Protein AF-A0A645B9U3-F1 (afdb_monomer_lite)

Secondary structure (DSSP, 8-state):
-HHHHHHHHHHHHHH---S-HHHHHHHHHHHHHHHHT-HHHHHHTSTTSHHHHHHHHHHHHHHHHHHHHHH-S-HHHHHHHHHHHHHHHHHH-THHHHHHHHHHHHHGGGTTSHHHHHHHHHHHHHHHHHHHHHHHHHHHHHHHHHHHHHHHHHHHHHH--S-GGGSGGG--TT-HHHHHHHHHHHHHHHTTTHHHHHHHHHHHHHHHHHHSPPP--HHHHHHHHHHHHHHHHTHHHHHH-GGGGGGGHHHHHHHHHHHHHHHHTT-HHHHHHHHHHHHHHHHHHHHHHHHHHHHS-TT-HHHHHHHHHHHHHHHHT-SEEE--TT--TTHHHHHHHHHTS--EEE-

Sequence (347 aa):
MLCGSILLAWIIRQSEKEADKRHVYRAMLAVIALYLLNPVNLYASSQHNFSEIWGQFFLIVSLSAWVFYLQSDRVFISRILLFVSVALLAATDWMGLTFMAALILVYFRQMKKAHIRYGVFLVSASVVVTMSIICLQYVSIAGSDALIRSLGIRYLERSGFFGGQYTDMGYDVLNPETWFLLLQQIHNVMDGTGYIVLALFVVCLVAARKICTPVDLSVQKIAFWTALLFFVAVLSASSIHYIYTARFTPFLALAGAALFAKISSSGRKIVLIIAVAVFLMHVAAFRSVAEFQKRIPETDEKQAQLNAAAQIIRENKLDSIPLTGNLVESDIIYLSYKSQRNLVWEK

pLDDT: mean 79.78, std 13.37, range [44.44, 98.12]

Organism: NCBI:txid1076179

Structure (mmCIF, N/CA/C/O backbone):
data_AF-A0A645B9U3-F1
#
_entry.id   AF-A0A645B9U3-F1
#
loop_
_atom_site.group_PDB
_atom_site.id
_atom_site.type_symbol
_atom_site.label_atom_id
_atom_site.label_alt_id
_atom_site.label_comp_id
_atom_site.label_asym_id
_atom_site.label_entity_id
_atom_site.label_seq_id
_atom_site.pdbx_PDB_ins_code
_atom_site.Cartn_x
_atom_site.Cartn_y
_atom_site.Cartn_z
_atom_site.occupancy
_atom_site.B_iso_or_equiv
_atom_site.auth_seq_id
_atom_site.auth_comp_id
_atom_site.auth_asym_id
_atom_site.auth_atom_id
_atom_site.pdbx_PDB_model_num
ATOM 1 N N . MET A 1 1 ? 9.416 -1.554 9.686 1.00 76.12 1 MET A N 1
ATOM 2 C CA . MET A 1 1 ? 8.292 -2.335 10.263 1.00 76.12 1 MET A CA 1
ATOM 3 C C . MET A 1 1 ? 7.733 -1.751 11.562 1.00 76.12 1 MET A C 1
ATOM 5 O O . MET A 1 1 ? 6.540 -1.478 11.590 1.00 76.12 1 MET A O 1
ATOM 9 N N . LEU A 1 2 ? 8.553 -1.518 12.599 1.00 85.38 2 LEU A N 1
ATOM 10 C CA . LEU A 1 2 ? 8.097 -1.051 13.923 1.00 85.38 2 LEU A CA 1
ATOM 11 C C . LEU A 1 2 ? 7.235 0.228 13.873 1.00 85.38 2 LEU A C 1
ATOM 13 O O . LEU A 1 2 ? 6.153 0.278 14.456 1.00 85.38 2 LEU A O 1
ATOM 17 N N . CYS A 1 3 ? 7.671 1.245 13.122 1.00 87.94 3 CYS A N 1
ATOM 18 C CA . CYS A 1 3 ? 6.903 2.485 12.969 1.00 87.94 3 CYS A CA 1
ATOM 19 C C . CYS A 1 3 ? 5.520 2.232 12.345 1.00 87.94 3 CYS A C 1
ATOM 21 O O . CYS A 1 3 ? 4.528 2.782 12.811 1.00 87.94 3 CYS A O 1
ATOM 23 N N . GLY A 1 4 ? 5.437 1.345 11.345 1.00 87.88 4 GLY A N 1
ATOM 24 C CA . GLY A 1 4 ? 4.171 0.948 10.721 1.00 87.88 4 GLY A CA 1
ATOM 25 C C . GLY A 1 4 ? 3.219 0.270 11.709 1.00 87.88 4 GLY A C 1
ATOM 26 O O . GLY A 1 4 ? 2.057 0.654 11.792 1.00 87.88 4 GLY A O 1
ATOM 27 N N . SER A 1 5 ? 3.705 -0.667 12.534 1.00 89.44 5 SER A N 1
ATOM 28 C CA . SER A 1 5 ? 2.866 -1.302 13.564 1.00 89.44 5 SER A CA 1
ATOM 29 C C . SER A 1 5 ? 2.377 -0.318 14.629 1.00 89.44 5 SER A C 1
ATOM 31 O O . SER A 1 5 ? 1.235 -0.417 15.071 1.00 89.44 5 SER A O 1
ATOM 33 N N . ILE A 1 6 ? 3.207 0.657 15.018 1.00 93.94 6 ILE A N 1
ATOM 34 C CA . ILE A 1 6 ? 2.821 1.700 15.981 1.00 93.94 6 ILE A CA 1
ATOM 35 C C . ILE A 1 6 ? 1.728 2.600 15.389 1.00 93.94 6 ILE A C 1
ATOM 37 O O . ILE A 1 6 ? 0.752 2.908 16.071 1.00 93.94 6 ILE A O 1
ATOM 41 N N . LEU A 1 7 ? 1.852 2.982 14.116 1.00 94.62 7 LEU A N 1
ATOM 42 C CA . LEU A 1 7 ? 0.841 3.772 13.409 1.00 94.62 7 LEU A CA 1
ATOM 43 C C . LEU A 1 7 ? -0.487 3.018 13.255 1.00 94.62 7 LEU A C 1
ATOM 45 O O . LEU A 1 7 ? -1.550 3.601 13.466 1.00 94.62 7 LEU A O 1
ATOM 49 N N . LEU A 1 8 ? -0.446 1.712 12.973 1.00 92.44 8 LEU A N 1
ATOM 50 C CA . LEU A 1 8 ? -1.644 0.866 12.957 1.00 92.44 8 LEU A CA 1
ATOM 51 C C . LEU A 1 8 ? -2.299 0.768 14.344 1.00 92.44 8 LEU A C 1
ATOM 53 O O . LEU A 1 8 ? -3.518 0.888 14.458 1.00 92.44 8 LEU A O 1
ATOM 57 N N . ALA A 1 9 ? -1.512 0.619 15.413 1.00 91.56 9 ALA A N 1
ATOM 58 C CA . ALA A 1 9 ? -2.023 0.662 16.785 1.00 91.56 9 ALA A CA 1
ATOM 59 C C . ALA A 1 9 ? -2.650 2.019 17.124 1.00 91.56 9 ALA A C 1
ATOM 61 O O . ALA A 1 9 ? -3.695 2.081 17.774 1.00 91.56 9 ALA A O 1
ATOM 62 N N . TRP A 1 10 ? -2.051 3.110 16.650 1.00 93.62 10 TRP A N 1
ATOM 63 C CA . TRP A 1 10 ? -2.614 4.445 16.799 1.00 93.62 10 TRP A CA 1
ATOM 64 C C . TRP A 1 10 ? -3.956 4.585 16.060 1.00 93.62 10 TRP A C 1
ATOM 66 O O . TRP A 1 10 ? -4.902 5.098 16.652 1.00 93.62 10 TRP A O 1
ATOM 76 N N . ILE A 1 11 ? -4.090 4.052 14.837 1.00 91.88 11 ILE A N 1
ATOM 77 C CA . ILE A 1 11 ? -5.372 4.009 14.104 1.00 91.88 11 ILE A CA 1
ATOM 78 C C . ILE A 1 11 ? -6.449 3.285 14.920 1.00 91.88 11 ILE A C 1
ATOM 80 O O . ILE A 1 11 ? -7.565 3.792 15.034 1.00 91.88 11 ILE A O 1
ATOM 84 N N . ILE A 1 12 ? -6.128 2.127 15.508 1.00 88.44 12 ILE A N 1
ATOM 85 C CA . ILE A 1 12 ? -7.066 1.375 16.357 1.00 88.44 12 ILE A CA 1
ATOM 86 C C . ILE A 1 12 ? -7.503 2.218 17.555 1.00 88.44 12 ILE A C 1
ATOM 88 O O . ILE A 1 12 ? -8.698 2.367 17.792 1.00 88.44 12 ILE A O 1
ATOM 92 N N . ARG A 1 13 ? -6.549 2.840 18.259 1.00 88.31 13 ARG A N 1
ATOM 93 C CA . ARG A 1 13 ? -6.842 3.719 19.399 1.00 88.31 13 ARG A CA 1
ATOM 94 C C . ARG A 1 13 ? -7.792 4.858 19.035 1.00 88.31 13 ARG A C 1
ATOM 96 O O . ARG A 1 13 ? -8.620 5.230 19.854 1.00 88.31 13 ARG A O 1
ATOM 103 N N . GLN A 1 14 ? -7.636 5.424 17.843 1.00 86.19 14 GLN A N 1
ATOM 104 C CA . GLN A 1 14 ? -8.481 6.509 17.357 1.00 86.19 14 GLN A CA 1
ATOM 105 C C . GLN A 1 14 ? -9.857 6.043 16.869 1.00 86.19 14 GLN A C 1
ATOM 107 O O . GLN A 1 14 ? -10.814 6.812 16.898 1.00 86.19 14 GLN A O 1
ATOM 112 N N . SER A 1 15 ? -9.960 4.811 16.372 1.00 78.00 15 SER A N 1
ATOM 113 C CA . SER A 1 15 ? -11.199 4.279 15.791 1.00 78.00 15 SER A CA 1
ATOM 114 C C . SER A 1 15 ? -12.132 3.681 16.847 1.00 78.00 15 SER A C 1
ATOM 116 O O . SER A 1 15 ? -13.344 3.628 16.638 1.00 78.00 15 SER A O 1
ATOM 118 N N . GLU A 1 16 ? -11.580 3.243 17.979 1.00 74.19 16 GLU A N 1
ATOM 119 C CA . GLU A 1 16 ? -12.344 2.680 19.088 1.00 74.19 16 GLU A CA 1
ATOM 120 C C . GLU A 1 16 ? -13.063 3.759 19.904 1.00 74.19 16 GLU A C 1
ATOM 122 O O . GLU A 1 16 ? -12.462 4.724 20.375 1.00 74.19 16 GLU A O 1
ATOM 127 N N . LYS A 1 17 ? -14.372 3.565 20.099 1.00 66.75 17 LYS A N 1
ATOM 128 C CA . LYS A 1 17 ? -15.222 4.420 20.948 1.00 66.75 17 LYS A CA 1
ATOM 129 C C . LYS A 1 17 ? -15.498 3.798 22.319 1.00 66.75 17 LYS A C 1
ATOM 131 O O . LYS A 1 17 ? -16.269 4.361 23.095 1.00 66.75 17 LYS A O 1
ATOM 136 N N . GLU A 1 18 ? -14.927 2.630 22.608 1.00 65.44 18 GLU A N 1
ATOM 137 C CA . GLU A 1 18 ? -15.155 1.940 23.874 1.00 65.44 18 GLU A CA 1
ATOM 138 C C . GLU A 1 18 ? -14.553 2.693 25.070 1.00 65.44 18 GLU A C 1
ATOM 140 O O . GLU A 1 18 ? -13.423 3.181 25.034 1.00 65.44 18 GLU A O 1
ATOM 145 N N . ALA A 1 19 ? -15.312 2.745 26.169 1.00 59.50 19 ALA A N 1
ATOM 146 C CA . ALA A 1 19 ? -14.876 3.369 27.417 1.00 59.50 19 ALA A CA 1
ATOM 147 C C . ALA A 1 19 ? -13.805 2.542 28.161 1.00 59.50 19 ALA A C 1
ATOM 149 O O . ALA A 1 19 ? -13.032 3.097 28.947 1.00 59.50 19 ALA A O 1
ATOM 150 N N . ASP A 1 20 ? -13.734 1.224 27.925 1.00 74.75 20 ASP A N 1
ATOM 151 C CA . ASP A 1 20 ? -12.756 0.355 28.583 1.00 74.75 20 ASP A CA 1
ATOM 152 C C . ASP A 1 20 ? -11.379 0.437 27.905 1.00 74.75 20 ASP A C 1
ATOM 154 O O . ASP A 1 20 ? -11.102 -0.178 26.872 1.00 74.75 20 ASP A O 1
ATOM 158 N N . LYS A 1 21 ? -10.452 1.145 28.558 1.00 78.38 21 LYS A N 1
ATOM 159 C CA . LYS A 1 21 ? -9.056 1.277 28.114 1.00 78.38 21 LYS A CA 1
ATOM 160 C C . LYS A 1 21 ? -8.349 -0.072 27.940 1.00 78.38 21 LYS A C 1
ATOM 162 O O . LYS A 1 21 ? -7.470 -0.184 27.087 1.00 78.38 21 LYS A O 1
ATOM 167 N N . ARG A 1 22 ? -8.703 -1.105 28.719 1.00 72.62 22 ARG A N 1
ATOM 168 C CA . ARG A 1 22 ? -8.079 -2.437 28.598 1.00 72.62 22 ARG A CA 1
ATOM 169 C C . ARG A 1 22 ? -8.418 -3.092 27.267 1.00 72.62 22 ARG A C 1
ATOM 171 O O . ARG A 1 22 ? -7.574 -3.797 26.715 1.00 72.62 22 ARG A O 1
ATOM 178 N N . HIS A 1 23 ? -9.617 -2.848 26.752 1.00 73.62 23 HIS A N 1
ATOM 179 C CA . HIS A 1 23 ? -10.048 -3.349 25.457 1.00 73.62 23 HIS A CA 1
ATOM 180 C C . HIS A 1 23 ? -9.234 -2.729 24.319 1.00 73.62 23 HIS A C 1
ATOM 182 O O . HIS A 1 23 ? -8.651 -3.443 23.502 1.00 73.62 23 HIS A O 1
ATOM 188 N N . VAL A 1 24 ? -9.083 -1.402 24.349 1.00 80.44 24 VAL A N 1
ATOM 189 C CA . VAL A 1 24 ? -8.291 -0.652 23.366 1.00 80.44 24 VAL A CA 1
ATOM 190 C C . VAL A 1 24 ? -6.834 -1.123 23.354 1.00 80.44 24 VAL A C 1
ATOM 192 O O . VAL A 1 24 ? -6.289 -1.406 22.289 1.00 80.44 24 VAL A O 1
ATOM 195 N N . TYR A 1 25 ? -6.201 -1.303 24.521 1.00 83.12 25 TYR A N 1
ATOM 196 C CA . TYR A 1 25 ? -4.817 -1.797 24.582 1.00 83.12 25 TYR A CA 1
ATOM 197 C C . TYR A 1 25 ? -4.656 -3.219 24.038 1.00 83.12 25 TYR A C 1
ATOM 199 O O . TYR A 1 25 ? -3.658 -3.517 23.384 1.00 83.12 25 TYR A O 1
ATOM 207 N N . ARG A 1 26 ? -5.638 -4.098 24.260 1.00 78.06 26 ARG A N 1
ATOM 208 C CA . ARG A 1 26 ? -5.640 -5.451 23.689 1.00 78.06 26 ARG A CA 1
ATOM 209 C C . ARG A 1 26 ? -5.737 -5.416 22.166 1.00 78.06 26 ARG A C 1
ATOM 211 O O . ARG A 1 26 ? -4.961 -6.098 21.502 1.00 78.06 26 ARG A O 1
ATOM 218 N N . ALA A 1 27 ? -6.623 -4.590 21.616 1.00 81.31 27 ALA A N 1
ATOM 219 C CA . ALA A 1 27 ? -6.746 -4.396 20.173 1.00 81.31 27 ALA A CA 1
ATOM 220 C C . ALA A 1 27 ? -5.455 -3.816 19.559 1.00 81.31 27 ALA A C 1
ATOM 222 O O . ALA A 1 27 ? -4.998 -4.275 18.512 1.00 81.31 27 ALA A O 1
ATOM 223 N N . MET A 1 28 ? -4.813 -2.865 20.248 1.00 87.06 28 MET A N 1
ATOM 224 C CA . MET A 1 28 ? -3.512 -2.309 19.859 1.00 87.06 28 MET A CA 1
ATOM 225 C C . MET A 1 28 ? -2.398 -3.366 19.849 1.00 87.06 28 MET A C 1
ATOM 227 O O . MET A 1 28 ? -1.616 -3.432 18.905 1.00 87.06 28 MET A O 1
ATOM 231 N N . LEU A 1 29 ? -2.319 -4.219 20.873 1.00 83.62 29 LEU A N 1
ATOM 232 C CA . LEU A 1 29 ? -1.337 -5.307 20.907 1.00 83.62 29 LEU A CA 1
ATOM 233 C C . LEU A 1 29 ? -1.594 -6.331 19.797 1.00 83.62 29 LEU A C 1
ATOM 235 O O . LEU A 1 29 ? -0.651 -6.782 19.150 1.00 83.62 29 LEU A O 1
ATOM 239 N N . ALA A 1 30 ? -2.862 -6.653 19.534 1.00 80.06 30 ALA A N 1
ATOM 240 C CA . ALA A 1 30 ? -3.233 -7.567 18.463 1.00 80.06 30 ALA A CA 1
ATOM 241 C C . ALA A 1 30 ? -2.841 -7.030 17.083 1.00 80.06 30 ALA A C 1
ATOM 243 O O . ALA A 1 30 ? -2.253 -7.777 16.306 1.00 80.06 30 ALA A O 1
ATOM 244 N N . VAL A 1 31 ? -3.090 -5.749 16.776 1.00 84.94 31 VAL A N 1
ATOM 245 C CA . VAL A 1 31 ? -2.689 -5.188 15.471 1.00 84.94 31 VAL A CA 1
ATOM 246 C C . VAL A 1 31 ? -1.168 -5.165 15.303 1.00 84.94 31 VAL A C 1
ATOM 248 O O . VAL A 1 31 ? -0.675 -5.454 14.214 1.00 84.94 31 VAL A O 1
ATOM 251 N N . ILE A 1 32 ? -0.417 -4.889 16.376 1.00 86.12 32 ILE A N 1
ATOM 252 C CA . ILE A 1 32 ? 1.051 -4.932 16.358 1.00 86.12 32 ILE A CA 1
ATOM 253 C C . ILE A 1 32 ? 1.533 -6.353 16.067 1.00 86.12 32 ILE A C 1
ATOM 255 O O . ILE A 1 32 ? 2.344 -6.539 15.161 1.00 86.12 32 ILE A O 1
ATOM 259 N N . ALA A 1 33 ? 1.013 -7.348 16.790 1.00 78.25 33 ALA A N 1
ATOM 260 C CA . ALA A 1 33 ? 1.387 -8.746 16.605 1.00 78.25 33 ALA A CA 1
ATOM 261 C C . ALA A 1 33 ? 1.038 -9.237 15.192 1.00 78.25 33 ALA A C 1
ATOM 263 O O . ALA A 1 33 ? 1.906 -9.747 14.491 1.00 78.25 33 ALA A O 1
ATOM 264 N N . LEU A 1 34 ? -0.198 -9.013 14.736 1.00 78.25 34 LEU A N 1
ATOM 265 C CA . LEU A 1 34 ? -0.657 -9.423 13.406 1.00 78.25 34 LEU A CA 1
ATOM 266 C C . LEU A 1 34 ? 0.155 -8.783 12.274 1.00 78.25 34 LEU A C 1
ATOM 268 O O . LEU A 1 34 ? 0.387 -9.425 11.256 1.00 78.25 34 LEU A O 1
ATOM 272 N N . TYR A 1 35 ? 0.589 -7.529 12.435 1.00 84.62 35 TYR A N 1
ATOM 273 C CA . TYR A 1 35 ? 1.393 -6.844 11.426 1.00 84.62 35 TYR A CA 1
ATOM 274 C C . TYR A 1 35 ? 2.862 -7.282 11.435 1.00 84.62 35 TYR A C 1
ATOM 276 O O . TYR A 1 35 ? 3.433 -7.533 10.374 1.00 84.62 35 TYR A O 1
ATOM 284 N N . LEU A 1 36 ? 3.493 -7.338 12.614 1.00 80.88 36 LEU A N 1
ATOM 285 C CA . LEU A 1 36 ? 4.919 -7.654 12.731 1.00 80.88 36 LEU A CA 1
ATOM 286 C C . LEU A 1 36 ? 5.218 -9.121 12.433 1.00 80.88 36 LEU A C 1
ATOM 288 O O . LEU A 1 36 ? 6.288 -9.418 11.918 1.00 80.88 36 LEU A O 1
ATOM 292 N N . LEU A 1 37 ? 4.284 -10.015 12.746 1.00 74.06 37 LEU A N 1
ATOM 293 C CA . LEU A 1 37 ? 4.477 -11.461 12.630 1.00 74.06 37 LEU A CA 1
ATOM 294 C C . LEU A 1 37 ? 3.893 -12.037 11.345 1.00 74.06 37 LEU A C 1
ATOM 296 O O . LEU A 1 37 ? 3.888 -13.252 11.167 1.00 74.06 37 LEU A O 1
ATOM 300 N N . ASN A 1 38 ? 3.386 -11.187 10.452 1.00 75.19 38 ASN A N 1
ATOM 301 C CA . ASN A 1 38 ? 2.932 -11.647 9.154 1.00 75.19 38 ASN A CA 1
ATOM 302 C C . ASN A 1 38 ? 4.143 -12.169 8.346 1.00 75.19 38 ASN A C 1
ATOM 304 O O . ASN A 1 38 ? 5.081 -11.394 8.124 1.00 75.19 38 ASN A O 1
ATOM 308 N N . PRO A 1 39 ? 4.133 -13.436 7.882 1.00 70.56 39 PRO A N 1
ATOM 309 C CA . PRO A 1 39 ? 5.254 -14.025 7.149 1.00 70.56 39 PRO A CA 1
ATOM 310 C C . PRO A 1 39 ? 5.663 -13.225 5.910 1.00 70.56 39 PRO A C 1
ATOM 312 O O . PRO A 1 39 ? 6.852 -13.088 5.636 1.00 70.56 39 PRO A O 1
ATOM 315 N N . VAL A 1 40 ? 4.700 -12.629 5.199 1.00 71.50 40 VAL A N 1
ATOM 316 C CA . VAL A 1 40 ? 4.968 -11.798 4.017 1.00 71.50 40 VAL A CA 1
ATOM 317 C C . VAL A 1 40 ? 5.743 -10.541 4.400 1.00 71.50 40 VAL A C 1
ATOM 319 O O . VAL A 1 40 ? 6.708 -10.189 3.732 1.00 71.50 40 VAL A O 1
ATOM 322 N N . ASN A 1 41 ? 5.372 -9.883 5.502 1.00 76.06 41 ASN A N 1
ATOM 323 C CA . ASN A 1 41 ? 6.078 -8.690 5.974 1.00 76.06 41 ASN A CA 1
ATOM 324 C C . ASN A 1 41 ? 7.493 -9.012 6.467 1.00 76.06 41 ASN A C 1
ATOM 326 O O . ASN A 1 41 ? 8.411 -8.221 6.242 1.00 76.06 41 ASN A O 1
ATOM 330 N N . LEU A 1 42 ? 7.663 -10.148 7.152 1.00 73.38 42 LEU A N 1
ATOM 331 C CA . LEU A 1 42 ? 8.972 -10.622 7.602 1.00 73.38 42 LEU A CA 1
ATOM 332 C C . LEU A 1 42 ? 9.875 -10.934 6.403 1.00 73.38 42 LEU A C 1
ATOM 334 O O . LEU A 1 42 ? 11.011 -10.467 6.361 1.00 73.38 42 LEU A O 1
ATOM 338 N N . TYR A 1 43 ? 9.343 -11.635 5.398 1.00 69.31 43 TYR A N 1
ATOM 339 C CA . TYR A 1 43 ? 10.052 -11.956 4.159 1.00 69.31 43 TYR A CA 1
ATOM 340 C C . TYR A 1 43 ? 10.400 -10.708 3.340 1.00 69.31 43 TYR A C 1
ATOM 342 O O . TYR A 1 43 ? 11.547 -10.534 2.931 1.00 69.31 43 TYR A O 1
ATOM 350 N N . ALA A 1 44 ? 9.440 -9.803 3.142 1.00 68.31 44 ALA A N 1
ATOM 351 C CA . ALA A 1 44 ? 9.650 -8.557 2.408 1.00 68.31 44 ALA A CA 1
ATOM 352 C C . ALA A 1 44 ? 10.734 -7.684 3.062 1.00 68.31 44 ALA A C 1
ATOM 354 O O . ALA A 1 44 ? 11.397 -6.906 2.384 1.00 68.31 44 ALA A O 1
ATOM 355 N N . SER A 1 45 ? 10.926 -7.818 4.382 1.00 66.00 45 SER A N 1
ATOM 356 C CA . SER A 1 45 ? 11.910 -7.046 5.154 1.00 66.00 45 SER A CA 1
ATOM 357 C C . SER A 1 45 ? 13.306 -7.666 5.152 1.00 66.00 45 SER A C 1
ATOM 359 O O . SER A 1 45 ? 14.209 -7.128 5.796 1.00 66.00 45 SER A O 1
ATOM 361 N N . SER A 1 46 ? 13.496 -8.782 4.442 1.00 63.66 46 SER A N 1
ATOM 362 C CA . SER A 1 46 ? 14.818 -9.338 4.154 1.00 63.66 46 SER A CA 1
ATOM 363 C C . SER A 1 46 ? 15.600 -8.448 3.172 1.00 63.66 46 SER A C 1
ATOM 365 O O . SER A 1 46 ? 15.030 -7.608 2.472 1.00 63.66 46 SER A O 1
ATOM 367 N N . GLN A 1 47 ? 16.929 -8.605 3.134 1.00 51.62 47 GLN A N 1
ATOM 368 C CA . GLN A 1 47 ? 17.841 -7.657 2.470 1.00 51.62 47 GLN A CA 1
ATOM 369 C C . GLN A 1 47 ? 17.606 -7.479 0.956 1.00 51.62 47 GLN A C 1
ATOM 371 O O . GLN A 1 47 ? 17.989 -6.442 0.419 1.00 51.62 47 GLN A O 1
ATOM 376 N N . HIS A 1 48 ? 16.949 -8.425 0.277 1.00 50.19 48 HIS A N 1
ATOM 377 C CA . HIS A 1 48 ? 16.727 -8.368 -1.172 1.00 50.19 48 HIS A CA 1
ATOM 378 C C . HIS A 1 48 ? 15.491 -7.567 -1.617 1.00 50.19 48 HIS A C 1
ATOM 380 O O . HIS A 1 48 ? 15.444 -7.141 -2.764 1.00 50.19 48 HIS A O 1
ATOM 386 N N . ASN A 1 49 ? 14.524 -7.308 -0.732 1.00 59.19 49 ASN A N 1
ATOM 387 C CA . ASN A 1 49 ? 13.190 -6.823 -1.121 1.00 59.19 49 ASN A CA 1
ATOM 388 C C . ASN A 1 49 ? 12.759 -5.511 -0.430 1.00 59.19 49 ASN A C 1
ATOM 390 O O . ASN A 1 49 ? 11.589 -5.125 -0.446 1.00 59.19 49 ASN A O 1
ATOM 394 N N . PHE A 1 50 ? 13.710 -4.794 0.171 1.00 59.59 50 PHE A N 1
ATOM 395 C CA . PHE A 1 50 ? 13.438 -3.633 1.023 1.00 59.59 50 PHE A CA 1
ATOM 396 C C . PHE A 1 50 ? 12.713 -2.470 0.315 1.00 59.59 50 PHE A C 1
ATOM 398 O O . PHE A 1 50 ? 11.936 -1.759 0.955 1.00 59.59 50 PHE A O 1
ATOM 405 N N . SER A 1 51 ? 12.934 -2.266 -0.989 1.00 66.75 51 SER A N 1
ATOM 406 C CA . SER A 1 51 ? 12.288 -1.191 -1.762 1.00 66.75 51 SER A CA 1
ATOM 407 C C . SER A 1 51 ? 10.765 -1.350 -1.833 1.00 66.75 51 SER A C 1
ATOM 409 O O . SER A 1 51 ? 10.039 -0.368 -1.689 1.00 66.75 51 SER A O 1
ATOM 411 N N . GLU A 1 52 ? 10.277 -2.583 -1.960 1.00 69.38 52 GLU A N 1
ATOM 412 C CA . GLU A 1 52 ? 8.850 -2.905 -2.111 1.00 69.38 52 GLU A CA 1
ATOM 413 C C . GLU A 1 52 ? 8.030 -2.621 -0.838 1.00 69.38 52 GLU A C 1
ATOM 415 O O . GLU A 1 52 ? 6.822 -2.383 -0.891 1.00 69.38 52 GLU A O 1
ATOM 420 N N . ILE A 1 53 ? 8.677 -2.561 0.333 1.00 79.81 53 ILE A N 1
ATOM 421 C CA . ILE A 1 53 ? 8.007 -2.244 1.605 1.00 79.81 53 ILE A CA 1
ATOM 422 C C . ILE A 1 53 ? 7.629 -0.771 1.717 1.00 79.81 53 ILE A C 1
ATOM 424 O O . ILE A 1 53 ? 6.681 -0.439 2.438 1.00 79.81 53 ILE A O 1
ATOM 428 N N . TRP A 1 54 ? 8.348 0.133 1.050 1.00 85.94 54 TRP A N 1
ATOM 429 C CA . TRP A 1 54 ? 8.106 1.567 1.212 1.00 85.94 54 TRP A CA 1
ATOM 430 C C . TRP A 1 54 ? 6.699 1.962 0.784 1.00 85.94 54 TRP A C 1
ATOM 432 O O . TRP A 1 54 ? 6.056 2.741 1.489 1.00 85.94 54 TRP A O 1
ATOM 442 N N . GLY A 1 55 ? 6.174 1.349 -0.281 1.00 88.12 55 GLY A N 1
ATOM 443 C CA . GLY A 1 55 ? 4.780 1.529 -0.675 1.00 88.12 55 GLY A CA 1
ATOM 444 C C . GLY A 1 55 ? 3.827 1.172 0.471 1.00 88.12 55 GLY A C 1
ATOM 445 O O . GLY A 1 55 ? 2.952 1.960 0.832 1.00 88.12 55 GLY A O 1
ATOM 446 N N . GLN A 1 56 ? 4.015 0.009 1.100 1.00 89.75 56 GLN A N 1
ATOM 447 C CA . GLN A 1 56 ? 3.175 -0.433 2.218 1.00 89.75 56 GLN A CA 1
ATOM 448 C C . GLN A 1 56 ? 3.319 0.480 3.441 1.00 89.75 56 GLN A C 1
ATOM 450 O O . GLN A 1 56 ? 2.334 0.777 4.121 1.00 89.75 56 GLN A O 1
ATOM 455 N N . PHE A 1 57 ? 4.533 0.948 3.732 1.00 91.94 57 PHE A N 1
ATOM 456 C CA . PHE A 1 57 ? 4.766 1.898 4.812 1.00 91.94 57 PHE A CA 1
ATOM 457 C C . PHE A 1 57 ? 4.025 3.217 4.563 1.00 91.94 57 PHE A C 1
ATOM 459 O O . PHE A 1 57 ? 3.277 3.662 5.435 1.00 91.94 57 PHE A O 1
ATOM 466 N N . PHE A 1 58 ? 4.156 3.812 3.375 1.00 94.81 58 PHE A N 1
ATOM 467 C CA . PHE A 1 58 ? 3.464 5.057 3.041 1.00 94.81 58 PHE A CA 1
ATOM 468 C C . PHE A 1 58 ? 1.947 4.890 2.934 1.00 94.81 58 PHE A C 1
ATOM 470 O O . PHE A 1 58 ? 1.217 5.837 3.235 1.00 94.81 58 PHE A O 1
ATOM 477 N N . LEU A 1 59 ? 1.449 3.690 2.620 1.00 95.06 59 LEU A N 1
ATOM 478 C CA . LEU A 1 59 ? 0.028 3.368 2.739 1.00 95.06 59 LEU A CA 1
ATOM 479 C C . LEU A 1 59 ? -0.441 3.485 4.194 1.00 95.06 59 LEU A C 1
ATOM 481 O O . LEU A 1 59 ? -1.441 4.148 4.465 1.00 95.06 59 LEU A O 1
ATOM 485 N N . ILE A 1 60 ? 0.293 2.900 5.146 1.00 95.62 60 ILE A N 1
ATOM 486 C CA . ILE A 1 60 ? -0.036 3.004 6.577 1.00 95.62 60 ILE A CA 1
ATOM 487 C C . ILE A 1 60 ? 0.021 4.462 7.041 1.00 95.62 60 ILE A C 1
ATOM 489 O O . ILE A 1 60 ? -0.898 4.915 7.719 1.00 95.62 60 ILE A O 1
ATOM 493 N N . VAL A 1 61 ? 1.054 5.213 6.644 1.00 96.88 61 VAL A N 1
ATOM 494 C CA . VAL A 1 61 ? 1.182 6.641 6.981 1.00 96.88 61 VAL A CA 1
ATOM 495 C C . VAL A 1 61 ? -0.000 7.442 6.421 1.00 96.88 61 VAL A C 1
ATOM 497 O O . VAL A 1 61 ? -0.574 8.256 7.143 1.00 96.88 61 VAL A O 1
ATOM 500 N N . SER A 1 62 ? -0.414 7.178 5.179 1.00 97.50 62 SER A N 1
ATOM 501 C CA . SER A 1 62 ? -1.555 7.849 4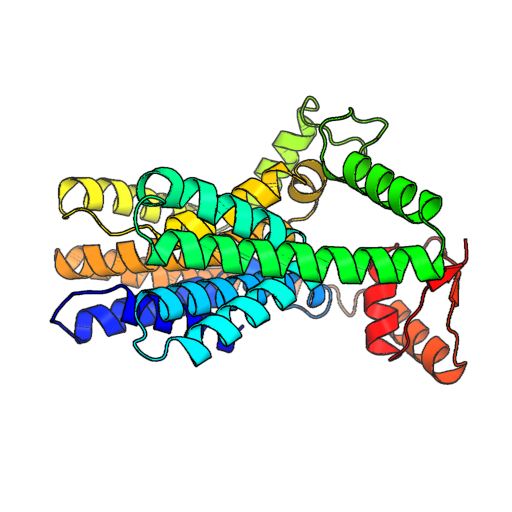.537 1.00 97.50 62 SER A CA 1
ATOM 502 C C . SER A 1 62 ? -2.887 7.496 5.205 1.00 97.50 62 SER A C 1
ATOM 504 O O . SER A 1 62 ? -3.722 8.374 5.426 1.00 97.50 62 SER A O 1
ATOM 506 N N . LEU A 1 63 ? -3.078 6.235 5.611 1.00 96.81 63 LEU A N 1
ATOM 507 C CA . LEU A 1 63 ? -4.232 5.811 6.414 1.00 96.81 63 LEU A CA 1
ATOM 508 C C . LEU A 1 63 ? -4.262 6.528 7.770 1.00 96.81 63 LEU A C 1
ATOM 510 O O . LEU A 1 63 ? -5.311 7.024 8.180 1.00 96.81 63 LEU A O 1
ATOM 514 N N . SER A 1 64 ? -3.120 6.632 8.455 1.00 95.88 64 SER A N 1
ATOM 515 C CA . SER A 1 64 ? -3.021 7.363 9.722 1.00 95.88 64 SER A CA 1
ATOM 516 C C . SER A 1 64 ? -3.310 8.852 9.541 1.00 95.88 64 SER A C 1
ATOM 518 O O . SER A 1 64 ? -4.063 9.428 10.325 1.00 95.88 64 SER A O 1
ATOM 520 N N . ALA A 1 65 ? -2.772 9.476 8.493 1.00 96.62 65 ALA A N 1
ATOM 521 C CA . ALA A 1 65 ? -3.026 10.879 8.189 1.00 96.62 65 ALA A CA 1
ATOM 522 C C . ALA A 1 65 ? -4.501 11.134 7.838 1.00 96.62 65 ALA A C 1
ATOM 524 O O . ALA A 1 65 ? -5.059 12.147 8.256 1.00 96.62 65 ALA A O 1
ATOM 525 N N . TRP A 1 66 ? -5.159 10.197 7.146 1.00 96.19 66 TRP A N 1
ATOM 526 C CA . TRP A 1 66 ? -6.596 10.259 6.877 1.00 96.19 66 TRP A CA 1
ATOM 527 C C . TRP A 1 66 ? -7.424 10.205 8.166 1.00 96.19 66 TRP A C 1
ATOM 529 O O . TRP A 1 66 ? -8.288 11.053 8.379 1.00 96.19 66 TRP A O 1
ATOM 539 N N . VAL A 1 67 ? -7.129 9.263 9.068 1.00 94.00 67 VAL A N 1
ATOM 540 C CA . VAL A 1 67 ? -7.804 9.181 10.377 1.00 94.00 67 VAL A CA 1
ATOM 541 C C . VAL A 1 67 ? -7.568 10.453 11.192 1.00 94.00 67 VAL A C 1
ATOM 543 O O . VAL A 1 67 ? -8.517 11.016 11.735 1.00 94.00 67 VAL A O 1
ATOM 546 N N . PHE A 1 68 ? -6.333 10.964 11.210 1.00 94.12 68 PHE A N 1
ATOM 547 C CA . PHE A 1 68 ? -6.005 12.222 11.881 1.00 94.12 68 PHE A CA 1
ATOM 548 C C . PHE A 1 68 ? -6.789 13.401 11.297 1.00 94.12 68 PHE A C 1
ATOM 550 O O . PHE A 1 68 ? -7.325 14.215 12.042 1.00 94.12 68 PHE A O 1
ATOM 557 N N . TYR A 1 69 ? -6.912 13.480 9.972 1.00 94.75 69 TYR A N 1
ATOM 558 C CA . TYR A 1 69 ? -7.703 14.501 9.288 1.00 94.75 69 TYR A CA 1
ATOM 559 C C . TYR A 1 69 ? -9.188 14.464 9.668 1.00 94.75 69 TYR A C 1
ATOM 561 O O . TYR A 1 69 ? -9.813 15.515 9.817 1.00 94.75 69 TYR A O 1
ATOM 569 N N . LEU A 1 70 ? -9.764 13.277 9.857 1.00 91.69 70 LEU A N 1
ATOM 570 C CA . LEU A 1 70 ? -11.174 13.142 10.226 1.00 91.69 70 LEU A CA 1
ATOM 571 C C . LEU A 1 70 ? -11.483 13.550 11.671 1.00 91.69 70 LEU A C 1
ATOM 573 O O . LEU A 1 70 ? -12.640 13.843 11.963 1.00 91.69 70 LEU A O 1
ATOM 577 N N . GLN A 1 71 ? -10.486 13.555 12.554 1.00 89.25 71 GLN A N 1
ATOM 578 C CA . GLN A 1 71 ? -10.690 13.697 14.000 1.00 89.25 71 GLN A CA 1
ATOM 579 C C . GLN A 1 71 ? -10.024 14.928 14.617 1.00 89.25 71 GLN A C 1
ATOM 581 O O . GLN A 1 71 ? -10.342 15.290 15.743 1.00 89.25 71 GLN A O 1
ATOM 586 N N . SER A 1 72 ? -9.063 15.538 13.926 1.00 87.38 72 SER A N 1
ATOM 587 C CA . SER A 1 72 ? -8.244 16.610 14.482 1.00 87.38 72 SER A CA 1
ATOM 588 C C . SER A 1 72 ? -8.879 17.983 14.302 1.00 87.38 72 SER A C 1
ATOM 590 O O . SER A 1 72 ? -9.190 18.390 13.183 1.00 87.38 72 SER A O 1
ATOM 592 N N . ASP A 1 73 ? -8.915 18.754 15.388 1.00 83.38 73 ASP A N 1
ATOM 593 C CA . ASP A 1 73 ? -9.255 20.182 15.362 1.00 83.38 73 ASP A CA 1
ATOM 594 C C . ASP A 1 73 ? -8.139 21.036 14.730 1.00 83.38 73 ASP A C 1
ATOM 596 O O . ASP A 1 73 ? -8.348 22.184 14.336 1.00 83.38 73 ASP A O 1
ATOM 600 N N . ARG A 1 74 ? -6.922 20.485 14.589 1.00 89.19 74 ARG A N 1
ATOM 601 C CA . ARG A 1 74 ? -5.772 21.175 13.981 1.00 89.19 74 ARG A CA 1
ATOM 602 C C . ARG A 1 74 ? -5.806 21.052 12.461 1.00 89.19 74 ARG A C 1
ATOM 604 O O . ARG A 1 74 ? -4.977 20.371 11.857 1.00 89.19 74 ARG A O 1
ATOM 611 N N . VAL A 1 75 ? -6.756 21.760 11.858 1.00 87.44 75 VAL A N 1
ATOM 612 C CA . VAL A 1 75 ? -7.094 21.688 10.429 1.00 87.44 75 VAL A CA 1
ATOM 613 C C . VAL A 1 75 ? -5.885 21.880 9.504 1.00 87.44 75 VAL A C 1
ATOM 615 O O . VAL A 1 75 ? -5.732 21.146 8.533 1.00 87.44 75 VAL A O 1
ATOM 618 N N . PHE A 1 76 ? -5.004 22.845 9.781 1.00 92.19 76 PHE A N 1
ATOM 619 C CA . PHE A 1 76 ? -3.844 23.112 8.920 1.00 92.19 76 PHE A CA 1
ATOM 620 C C . PHE A 1 76 ? -2.824 21.965 8.939 1.00 92.19 76 PHE A C 1
ATOM 622 O O . PHE A 1 76 ? -2.421 21.467 7.889 1.00 92.19 76 PHE A O 1
ATOM 629 N N . ILE A 1 77 ? -2.457 21.498 10.136 1.00 94.56 77 ILE A N 1
ATOM 630 C CA . ILE A 1 77 ? -1.466 20.428 10.313 1.00 94.56 77 ILE A CA 1
ATOM 631 C C . ILE A 1 77 ? -1.985 19.122 9.713 1.00 94.56 77 ILE A C 1
ATOM 633 O O . ILE A 1 77 ? -1.249 18.433 9.011 1.00 94.56 77 ILE A O 1
ATOM 637 N N . SER A 1 78 ? -3.256 18.782 9.951 1.00 94.25 78 SER A N 1
ATOM 638 C CA . SER A 1 78 ? -3.829 17.543 9.428 1.00 94.25 78 SER A CA 1
ATOM 639 C C . SER A 1 78 ? -3.894 17.528 7.900 1.00 94.25 78 SER A C 1
ATOM 641 O O . SER A 1 78 ? -3.612 16.497 7.292 1.00 94.25 78 SER A O 1
ATOM 643 N N . ARG A 1 79 ? -4.168 18.677 7.268 1.00 95.69 79 ARG A N 1
ATOM 644 C CA . ARG A 1 79 ? -4.126 18.831 5.807 1.00 95.69 79 ARG A CA 1
ATOM 645 C C . ARG A 1 79 ? -2.717 18.669 5.247 1.00 95.69 79 ARG A C 1
ATOM 647 O O . ARG A 1 79 ? -2.552 17.938 4.277 1.00 95.69 79 ARG A O 1
ATOM 654 N N . ILE A 1 80 ? -1.707 19.293 5.856 1.00 97.44 80 ILE A N 1
ATOM 655 C CA . ILE A 1 80 ? -0.312 19.141 5.409 1.00 97.44 80 ILE A CA 1
ATOM 656 C C . ILE A 1 80 ? 0.129 17.684 5.512 1.00 97.44 80 ILE A C 1
ATOM 658 O O . ILE A 1 80 ? 0.650 17.136 4.546 1.00 97.44 80 ILE A O 1
ATOM 662 N N . LEU A 1 81 ? -0.110 17.039 6.656 1.00 96.94 81 LEU A N 1
ATOM 663 C CA . LEU A 1 81 ? 0.279 15.643 6.854 1.00 96.94 81 LEU A CA 1
ATOM 664 C C . LEU A 1 81 ? -0.425 14.714 5.861 1.00 96.94 81 LEU A C 1
ATOM 666 O O . LEU A 1 81 ? 0.218 13.828 5.300 1.00 96.94 81 LEU A O 1
ATOM 670 N N . LEU A 1 82 ? -1.718 14.928 5.601 1.00 97.62 82 LEU A N 1
ATOM 671 C CA . LEU A 1 82 ? -2.457 14.160 4.600 1.00 97.62 82 LEU A CA 1
ATOM 672 C C . LEU A 1 82 ? -1.903 14.392 3.189 1.00 97.62 82 LEU A C 1
ATOM 674 O O . LEU A 1 82 ? -1.667 13.431 2.466 1.00 97.62 82 LEU A O 1
ATOM 678 N N . PHE A 1 83 ? -1.636 15.644 2.816 1.00 98.12 83 PHE A N 1
ATOM 679 C CA . PHE A 1 83 ? -1.079 15.970 1.507 1.00 98.12 83 PHE A CA 1
ATOM 680 C C . PHE A 1 83 ? 0.301 15.332 1.299 1.00 98.12 83 PHE A C 1
ATOM 682 O O . PHE A 1 83 ? 0.516 14.664 0.292 1.00 98.12 83 PHE A O 1
ATOM 689 N N . VAL A 1 84 ? 1.216 15.500 2.259 1.00 97.94 84 VAL A N 1
ATOM 690 C CA . VAL A 1 84 ? 2.596 14.999 2.169 1.00 97.94 84 VAL A CA 1
ATOM 691 C C . VAL A 1 84 ? 2.639 13.472 2.204 1.00 97.94 84 VAL A C 1
ATOM 693 O O . VAL A 1 84 ? 3.358 12.869 1.415 1.00 97.94 84 VAL A O 1
ATOM 696 N N . SER A 1 85 ? 1.860 12.826 3.076 1.00 97.50 85 SER A N 1
ATOM 697 C CA . SER A 1 85 ? 1.838 11.356 3.155 1.00 97.50 85 SER A CA 1
ATOM 698 C C . SER A 1 85 ? 1.344 10.706 1.863 1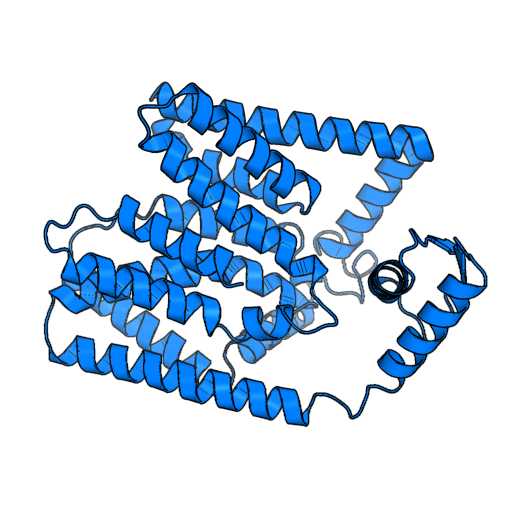.00 97.50 85 SER A C 1
ATOM 700 O O . SER A 1 85 ? 1.975 9.769 1.376 1.00 97.50 85 SER A O 1
ATOM 702 N N . VAL A 1 86 ? 0.278 11.246 1.269 1.00 97.88 86 VAL A N 1
ATOM 703 C CA . VAL A 1 86 ? -0.254 10.768 -0.013 1.00 97.88 86 VAL A CA 1
ATOM 704 C C . VAL A 1 86 ? 0.714 11.054 -1.158 1.00 97.88 86 VAL A C 1
ATOM 706 O O . VAL A 1 86 ? 0.879 10.199 -2.025 1.00 97.88 86 VAL A O 1
ATOM 709 N N . ALA A 1 87 ? 1.394 12.202 -1.142 1.00 97.44 87 ALA A N 1
ATOM 710 C CA . ALA A 1 87 ? 2.403 12.534 -2.142 1.00 97.44 87 ALA A CA 1
ATOM 711 C C . ALA A 1 87 ? 3.560 11.525 -2.101 1.00 97.44 87 ALA A C 1
ATOM 713 O O . ALA A 1 87 ? 3.978 11.020 -3.136 1.00 97.44 87 ALA A O 1
ATOM 714 N N . LEU A 1 88 ? 4.035 11.165 -0.905 1.00 96.25 88 LEU A N 1
ATOM 715 C CA . LEU A 1 88 ? 5.072 10.143 -0.738 1.00 96.25 88 LEU A CA 1
ATOM 716 C C . LEU A 1 88 ? 4.596 8.761 -1.200 1.00 96.25 88 LEU A C 1
ATOM 718 O O . LEU A 1 88 ? 5.349 8.048 -1.862 1.00 96.25 88 LEU A O 1
ATOM 722 N N . LEU A 1 89 ? 3.343 8.397 -0.907 1.00 95.69 89 LEU A N 1
ATOM 723 C CA . LEU A 1 89 ? 2.755 7.149 -1.392 1.00 95.69 89 LEU A CA 1
ATOM 724 C C . LEU A 1 89 ? 2.706 7.113 -2.924 1.00 95.69 89 LEU A C 1
ATOM 726 O O . LEU A 1 89 ? 3.171 6.145 -3.516 1.00 95.69 89 LEU A O 1
ATOM 730 N N . ALA A 1 90 ? 2.194 8.172 -3.556 1.00 95.12 90 ALA A N 1
ATOM 731 C CA . ALA A 1 90 ? 2.092 8.293 -5.009 1.00 95.12 90 ALA A CA 1
ATOM 732 C C . ALA A 1 90 ? 3.460 8.339 -5.703 1.00 95.12 90 ALA A C 1
ATOM 734 O O . ALA A 1 90 ? 3.591 7.835 -6.813 1.00 95.12 90 ALA A O 1
ATOM 735 N N . ALA A 1 91 ? 4.474 8.912 -5.053 1.00 92.19 91 ALA A N 1
ATOM 736 C CA . ALA A 1 91 ? 5.831 8.950 -5.586 1.00 92.19 91 ALA A CA 1
ATOM 737 C C . ALA A 1 91 ? 6.552 7.602 -5.506 1.00 92.19 91 ALA A C 1
ATOM 739 O O . ALA A 1 91 ? 7.450 7.337 -6.300 1.00 92.19 91 ALA A O 1
ATOM 740 N N . THR A 1 92 ? 6.171 6.764 -4.544 1.00 89.19 92 THR A N 1
ATOM 741 C CA . THR A 1 92 ? 6.829 5.477 -4.305 1.00 89.19 92 THR A CA 1
ATOM 742 C C . THR A 1 92 ? 6.175 4.351 -5.096 1.00 89.19 92 THR A C 1
ATOM 744 O O . THR A 1 92 ? 6.870 3.476 -5.603 1.00 89.19 92 THR A O 1
ATOM 747 N N . ASP A 1 93 ? 4.842 4.337 -5.173 1.00 86.00 93 ASP A N 1
ATOM 748 C CA . ASP A 1 93 ? 4.093 3.207 -5.717 1.00 86.00 93 ASP A CA 1
ATOM 749 C C . ASP A 1 93 ? 2.746 3.653 -6.324 1.00 86.00 93 ASP A C 1
ATOM 751 O O . ASP A 1 93 ? 2.130 4.642 -5.911 1.00 86.00 93 ASP A O 1
ATOM 755 N N . TRP A 1 94 ? 2.214 2.860 -7.257 1.00 88.00 94 TRP A N 1
ATOM 756 C CA . TRP A 1 94 ? 0.893 3.054 -7.874 1.00 88.00 94 TRP A CA 1
ATOM 757 C C . TRP A 1 94 ? -0.237 2.979 -6.839 1.00 88.00 94 TRP A C 1
ATOM 759 O O . TRP A 1 94 ? -1.372 3.392 -7.101 1.00 88.00 94 TRP A O 1
ATOM 769 N N . MET A 1 95 ? 0.079 2.523 -5.622 1.00 91.12 95 MET A N 1
ATOM 770 C CA . MET A 1 95 ? -0.829 2.567 -4.491 1.00 91.12 95 MET A CA 1
ATOM 771 C C . MET A 1 95 ? -1.392 3.964 -4.207 1.00 91.12 95 MET A C 1
ATOM 773 O O . MET A 1 95 ? -2.528 4.039 -3.750 1.00 91.12 95 MET A O 1
ATOM 777 N N . GLY A 1 96 ? -0.697 5.059 -4.543 1.00 94.44 96 GLY A N 1
ATOM 778 C CA . GLY A 1 96 ? -1.251 6.414 -4.398 1.00 94.44 96 GLY A CA 1
ATOM 779 C C . GLY A 1 96 ? -2.528 6.637 -5.221 1.00 94.44 96 GLY A C 1
ATOM 780 O O . GLY A 1 96 ? -3.528 7.136 -4.700 1.00 94.44 96 GLY A O 1
ATOM 781 N N . LEU A 1 97 ? -2.538 6.179 -6.479 1.00 95.19 97 LEU A N 1
ATOM 782 C CA . LEU A 1 97 ? -3.714 6.240 -7.359 1.00 95.19 97 LEU A CA 1
ATOM 783 C C . LEU A 1 97 ? -4.846 5.357 -6.828 1.00 95.19 97 LEU A C 1
ATOM 785 O O . LEU A 1 97 ? -6.001 5.779 -6.754 1.00 95.19 97 LEU A O 1
ATOM 789 N N . THR A 1 98 ? -4.513 4.140 -6.402 1.00 96.19 98 THR A N 1
ATOM 790 C CA . THR A 1 98 ? -5.516 3.201 -5.879 1.00 96.19 98 THR A CA 1
ATOM 791 C C . THR A 1 98 ? -6.065 3.629 -4.518 1.00 96.19 98 THR A C 1
ATOM 793 O O . THR A 1 98 ? -7.229 3.370 -4.232 1.00 96.19 98 THR A O 1
ATOM 796 N N . PHE A 1 99 ? -5.286 4.356 -3.708 1.00 97.25 99 PHE A N 1
ATOM 797 C CA . PHE A 1 99 ? -5.722 4.939 -2.439 1.00 97.25 99 PHE A CA 1
ATOM 798 C C . PHE A 1 99 ? -6.730 6.067 -2.670 1.00 97.25 99 PHE A C 1
ATOM 800 O O . PHE A 1 99 ? -7.780 6.108 -2.025 1.00 97.25 99 PHE A O 1
ATOM 807 N N . MET A 1 100 ? -6.460 6.942 -3.646 1.00 97.31 100 MET A N 1
ATOM 808 C CA . MET A 1 100 ? -7.419 7.953 -4.102 1.00 97.31 100 MET A CA 1
ATOM 809 C C . MET A 1 100 ? -8.728 7.298 -4.568 1.00 97.31 100 MET A C 1
ATOM 811 O O . MET A 1 100 ? -9.807 7.682 -4.112 1.00 97.31 100 MET A O 1
ATOM 815 N N . ALA A 1 101 ? -8.646 6.270 -5.419 1.00 96.94 101 ALA A N 1
ATOM 816 C CA . ALA A 1 101 ? -9.820 5.535 -5.889 1.00 96.94 101 ALA A CA 1
ATOM 817 C C . ALA A 1 101 ? -10.577 4.841 -4.739 1.00 96.94 101 ALA A C 1
ATOM 819 O O . ALA A 1 101 ? -11.805 4.920 -4.666 1.00 96.94 101 ALA A O 1
ATOM 820 N N . ALA A 1 102 ? -9.864 4.229 -3.789 1.00 96.56 102 ALA A N 1
ATOM 821 C CA . ALA A 1 102 ? -10.448 3.589 -2.615 1.00 96.56 102 ALA A CA 1
ATOM 822 C C . ALA A 1 102 ? -11.219 4.584 -1.735 1.00 96.56 102 ALA A C 1
ATOM 824 O O . ALA A 1 102 ? -12.324 4.273 -1.286 1.00 96.56 102 ALA A O 1
ATOM 825 N N . LEU A 1 103 ? -10.692 5.794 -1.520 1.00 95.75 103 LEU A N 1
ATOM 826 C CA . LEU A 1 103 ? -11.408 6.839 -0.786 1.00 95.75 103 LEU A CA 1
ATOM 827 C C . LEU A 1 103 ? -12.700 7.256 -1.490 1.00 95.75 103 LEU A C 1
ATOM 829 O O . LEU A 1 103 ? -13.732 7.381 -0.827 1.00 95.75 103 LEU A O 1
ATOM 833 N N . ILE A 1 104 ? -12.665 7.423 -2.816 1.00 95.69 104 ILE A N 1
ATOM 834 C CA . ILE A 1 104 ? -13.859 7.741 -3.609 1.00 95.69 104 ILE A CA 1
ATOM 835 C C . ILE A 1 104 ? -14.899 6.625 -3.459 1.00 95.69 104 ILE A C 1
ATOM 837 O O . ILE A 1 104 ? -16.050 6.920 -3.146 1.00 95.69 104 ILE A O 1
ATOM 841 N N . LEU A 1 105 ? -14.506 5.354 -3.595 1.00 94.88 105 LEU A N 1
ATOM 842 C CA . LEU A 1 105 ? -15.413 4.208 -3.451 1.00 94.88 105 LEU A CA 1
ATOM 843 C C . LEU A 1 105 ? -16.026 4.116 -2.047 1.00 94.88 105 LEU A C 1
ATOM 845 O O . LEU A 1 105 ? -17.240 3.953 -1.903 1.00 94.88 105 LEU A O 1
ATOM 849 N N . VAL A 1 106 ? -15.208 4.237 -0.998 1.00 93.62 106 VAL A N 1
ATOM 850 C CA . VAL A 1 106 ? -15.655 4.083 0.396 1.00 93.62 106 VAL A CA 1
ATOM 851 C C . VAL A 1 106 ? -16.551 5.240 0.837 1.00 93.62 106 VAL A C 1
ATOM 853 O O . VAL A 1 106 ? -17.552 5.017 1.526 1.00 93.62 106 VAL A O 1
ATOM 856 N N . TYR A 1 107 ? -16.229 6.470 0.432 1.00 93.56 107 TYR A N 1
ATOM 857 C CA . TYR A 1 107 ? -16.953 7.669 0.851 1.00 93.56 107 TYR A CA 1
ATOM 858 C C . TYR A 1 107 ? -17.927 8.220 -0.189 1.00 93.56 107 TYR A C 1
ATOM 860 O O . TYR A 1 107 ? -18.543 9.245 0.092 1.00 93.56 107 TYR A O 1
ATOM 868 N N . PHE A 1 108 ? -18.166 7.544 -1.319 1.00 92.94 108 PHE A N 1
ATOM 869 C CA . PHE A 1 108 ? -19.059 8.014 -2.391 1.00 92.94 108 PHE A CA 1
ATOM 870 C C . PHE A 1 108 ? -20.402 8.549 -1.865 1.00 92.94 108 PHE A C 1
ATOM 872 O O . PHE A 1 108 ? -20.800 9.678 -2.147 1.00 92.94 108 PHE A O 1
ATOM 879 N N . ARG A 1 109 ? -21.070 7.781 -0.991 1.00 90.94 109 ARG A N 1
ATOM 880 C CA . ARG A 1 109 ? -22.360 8.170 -0.382 1.00 90.94 109 ARG A CA 1
ATOM 881 C C . ARG A 1 109 ? -22.244 9.291 0.660 1.00 90.94 109 ARG A C 1
ATOM 883 O O . ARG A 1 109 ? -23.241 9.925 0.993 1.00 90.94 109 ARG A O 1
ATOM 890 N N . GLN A 1 110 ? -21.045 9.532 1.184 1.00 91.38 110 GLN A N 1
ATOM 891 C CA . GLN A 1 110 ? -20.741 10.548 2.194 1.00 91.38 110 GLN A CA 1
ATOM 892 C C . GLN A 1 110 ? -20.110 11.820 1.607 1.00 91.38 110 GLN A C 1
ATOM 894 O O . GLN A 1 110 ? -19.878 12.765 2.358 1.00 91.38 110 GLN A O 1
ATOM 899 N N . MET A 1 111 ? -19.910 11.901 0.285 1.00 90.25 111 MET A N 1
ATOM 900 C CA . MET A 1 111 ? -19.367 13.083 -0.409 1.00 90.25 111 MET A CA 1
ATOM 901 C C . MET A 1 111 ? -20.219 14.351 -0.236 1.00 90.25 111 MET A C 1
ATOM 903 O O . MET A 1 111 ? -19.749 15.456 -0.495 1.00 90.25 111 MET A O 1
ATOM 907 N N . LYS A 1 112 ? -21.462 14.221 0.246 1.00 91.50 112 LYS A N 1
ATOM 908 C CA . LYS A 1 112 ? -22.303 15.361 0.648 1.00 91.50 112 LYS A CA 1
ATOM 909 C C . LYS A 1 112 ? -21.737 16.111 1.862 1.00 91.50 112 LYS A C 1
ATOM 911 O O . LYS A 1 112 ? -22.001 17.298 2.019 1.00 91.50 112 LYS A O 1
ATOM 916 N N . LYS A 1 113 ? -20.958 15.445 2.723 1.00 92.50 113 LYS A N 1
ATOM 917 C CA . LYS A 1 113 ? -20.316 16.068 3.888 1.00 92.50 113 LYS A CA 1
ATOM 918 C C . LYS A 1 113 ? -19.112 16.889 3.423 1.00 92.50 113 LYS A C 1
ATOM 920 O O . LYS A 1 113 ? -18.145 16.323 2.914 1.00 92.50 113 LYS A O 1
ATOM 925 N N . ALA A 1 114 ? -19.145 18.205 3.647 1.00 91.88 114 ALA A N 1
ATOM 926 C CA . ALA A 1 114 ? -18.112 19.133 3.175 1.00 91.88 114 ALA A CA 1
ATOM 927 C C . ALA A 1 114 ? -16.691 18.734 3.615 1.00 91.88 114 ALA A C 1
ATOM 929 O O . ALA A 1 114 ? -15.777 18.752 2.794 1.00 91.88 114 ALA A O 1
ATOM 930 N N . HIS A 1 115 ? -16.526 18.300 4.872 1.00 91.44 115 HIS A N 1
ATOM 931 C CA . HIS A 1 115 ? -15.233 17.851 5.408 1.00 91.44 115 HIS A CA 1
ATOM 932 C C . HIS A 1 115 ? -14.671 16.627 4.670 1.00 91.44 115 HIS A C 1
ATOM 934 O O . HIS A 1 115 ? -13.493 16.600 4.324 1.00 91.44 115 HIS A O 1
ATOM 940 N N . ILE A 1 116 ? -15.520 15.639 4.363 1.00 93.56 116 ILE A N 1
ATOM 941 C CA . ILE A 1 116 ? -15.127 14.435 3.611 1.00 93.56 116 ILE A CA 1
ATOM 942 C C . ILE A 1 116 ? -14.763 14.805 2.175 1.00 93.56 116 ILE A C 1
ATOM 944 O O . ILE A 1 116 ? -13.700 14.423 1.694 1.00 93.56 116 ILE A O 1
ATOM 948 N N . ARG A 1 117 ? -15.610 15.602 1.513 1.00 95.25 117 ARG A N 1
ATOM 949 C CA . ARG A 1 117 ? -15.378 16.063 0.140 1.00 95.25 117 ARG A CA 1
ATOM 950 C C . ARG A 1 117 ? -14.056 16.813 0.007 1.00 95.25 117 ARG A C 1
ATOM 952 O O . ARG A 1 117 ? -13.308 16.551 -0.927 1.00 95.25 117 ARG A O 1
ATOM 959 N N . TYR A 1 118 ? -13.763 17.718 0.940 1.00 94.94 118 TYR A N 1
ATOM 960 C CA . TYR A 1 118 ? -12.507 18.465 0.942 1.00 94.94 118 TYR A CA 1
ATOM 961 C C . TYR A 1 118 ? -11.299 17.548 1.165 1.00 94.94 118 TYR A C 1
ATOM 963 O O . TYR A 1 118 ? -10.296 17.691 0.475 1.00 94.94 118 TYR A O 1
ATOM 971 N N . GLY A 1 119 ? -11.410 16.567 2.066 1.00 95.81 119 GLY A N 1
ATOM 972 C CA . GLY A 1 119 ? -10.357 15.576 2.286 1.00 95.81 119 GLY A CA 1
ATOM 973 C C . GLY A 1 119 ? -10.057 14.766 1.023 1.00 95.81 119 GLY A C 1
ATOM 974 O O . GLY A 1 119 ? -8.904 14.663 0.622 1.00 95.81 119 GLY A O 1
ATOM 975 N N . VAL A 1 120 ? -11.090 14.249 0.350 1.00 96.75 120 VAL A N 1
ATOM 976 C CA . VAL A 1 120 ? -10.944 13.504 -0.916 1.00 96.75 120 VAL A CA 1
ATOM 977 C C . VAL A 1 120 ? -10.348 14.384 -2.018 1.00 96.75 120 VAL A C 1
ATOM 979 O O . VAL A 1 120 ? -9.472 13.934 -2.757 1.00 96.75 120 VAL A O 1
ATOM 982 N N . PHE A 1 121 ? -10.770 15.649 -2.109 1.00 97.12 121 PHE A N 1
ATOM 983 C CA . PHE A 1 121 ? -10.187 16.609 -3.046 1.00 97.12 121 PHE A CA 1
ATOM 984 C C . PHE A 1 121 ? -8.700 16.851 -2.761 1.00 97.12 121 PHE A C 1
ATOM 986 O O . PHE A 1 121 ? -7.898 16.832 -3.686 1.00 97.12 121 PHE A O 1
ATOM 993 N N . LEU A 1 122 ? -8.318 17.009 -1.491 1.00 97.56 122 LEU A N 1
ATOM 994 C CA . LEU A 1 122 ? -6.925 17.203 -1.089 1.00 97.56 122 LEU A CA 1
ATOM 995 C C . LEU A 1 122 ? -6.047 15.997 -1.450 1.00 97.56 122 LEU A C 1
ATOM 997 O O . LEU A 1 122 ? -4.946 16.181 -1.964 1.00 97.56 122 LEU A O 1
ATOM 1001 N N . VAL A 1 123 ? -6.541 14.775 -1.224 1.00 98.00 123 VAL A N 1
ATOM 1002 C CA . VAL A 1 123 ? -5.856 13.545 -1.655 1.00 98.00 123 VAL A CA 1
ATOM 1003 C C . VAL A 1 123 ? -5.710 13.518 -3.173 1.00 98.00 123 VAL A C 1
ATOM 1005 O O . VAL A 1 123 ? -4.621 13.262 -3.674 1.00 98.00 123 VAL A O 1
ATOM 1008 N N . SER A 1 124 ? -6.780 13.830 -3.906 1.00 97.62 124 SER A N 1
ATOM 1009 C CA . SER A 1 124 ? -6.757 13.843 -5.374 1.00 97.62 124 SER A CA 1
ATOM 1010 C C . SER A 1 124 ? -5.749 14.864 -5.906 1.00 97.62 124 SER A C 1
ATOM 1012 O O . SER A 1 124 ? -4.947 14.544 -6.776 1.00 97.62 124 SER A O 1
ATOM 1014 N N . ALA A 1 125 ? -5.732 16.071 -5.332 1.00 97.88 125 ALA A N 1
ATOM 1015 C CA . ALA A 1 125 ? -4.769 17.111 -5.671 1.00 97.88 125 ALA A CA 1
ATOM 1016 C C . ALA A 1 125 ? -3.328 16.668 -5.383 1.00 97.88 125 ALA A C 1
ATOM 1018 O O . ALA A 1 125 ? -2.461 16.872 -6.225 1.00 97.88 125 ALA A O 1
ATOM 1019 N N . SER A 1 126 ? -3.079 16.022 -4.239 1.00 97.94 126 SER A N 1
ATOM 1020 C CA . SER A 1 126 ? -1.761 15.472 -3.895 1.00 97.94 126 SER A CA 1
ATOM 1021 C C . SER A 1 126 ? -1.283 14.453 -4.934 1.00 97.94 126 SER A C 1
ATOM 1023 O O . SER A 1 126 ? -0.208 14.618 -5.506 1.00 97.94 126 SER A O 1
ATOM 1025 N N . VAL A 1 127 ? -2.121 13.465 -5.273 1.00 97.75 127 VAL A N 1
ATOM 1026 C CA . VAL A 1 127 ? -1.785 12.446 -6.279 1.00 97.75 127 VAL A CA 1
ATOM 1027 C C . VAL A 1 127 ? -1.529 13.073 -7.651 1.00 97.75 127 VAL A C 1
ATOM 1029 O O . VAL A 1 127 ? -0.520 12.761 -8.279 1.00 97.75 127 VAL A O 1
ATOM 1032 N N . VAL A 1 128 ? -2.404 13.974 -8.111 1.00 97.25 128 VAL A N 1
ATOM 1033 C CA . VAL A 1 128 ? -2.263 14.634 -9.421 1.00 97.25 128 VAL A CA 1
ATOM 1034 C C . VAL A 1 128 ? -0.993 15.478 -9.482 1.00 97.25 128 VAL A C 1
ATOM 1036 O O . VAL A 1 128 ? -0.255 15.380 -10.460 1.00 97.25 128 VAL A O 1
ATOM 1039 N N . VAL A 1 129 ? -0.708 16.276 -8.449 1.00 97.69 129 VAL A N 1
ATOM 1040 C CA . VAL A 1 129 ? 0.495 17.119 -8.401 1.00 97.69 129 VAL A CA 1
ATOM 1041 C C . VAL A 1 129 ? 1.749 16.252 -8.415 1.00 97.69 129 VAL A C 1
ATOM 1043 O O . VAL A 1 129 ? 2.631 16.484 -9.239 1.00 97.69 129 VAL A O 1
ATOM 1046 N N . THR A 1 130 ? 1.818 15.223 -7.569 1.00 96.81 130 THR A N 1
ATOM 1047 C CA . THR A 1 130 ? 2.974 14.321 -7.519 1.00 96.81 130 THR A CA 1
ATOM 1048 C C . THR A 1 130 ? 3.190 13.602 -8.846 1.00 96.81 130 THR A C 1
ATOM 1050 O O . THR A 1 130 ? 4.300 13.626 -9.373 1.00 96.81 130 THR A O 1
ATOM 1053 N N . MET A 1 131 ? 2.140 13.014 -9.425 1.00 94.06 131 MET A N 1
ATOM 1054 C CA . MET A 1 131 ? 2.246 12.330 -10.716 1.00 94.06 131 MET A CA 1
ATOM 1055 C C . MET A 1 131 ? 2.631 13.292 -11.839 1.00 94.06 131 MET A C 1
ATOM 1057 O O . MET A 1 131 ? 3.425 12.924 -12.698 1.00 94.06 131 MET A O 1
ATOM 1061 N N . SER A 1 132 ? 2.142 14.535 -11.813 1.00 95.19 132 SER A N 1
ATOM 1062 C CA . SER A 1 132 ? 2.537 15.558 -12.789 1.00 95.19 132 SER A CA 1
ATOM 1063 C C . SER A 1 132 ? 4.016 15.913 -12.664 1.00 95.19 132 SER A C 1
ATOM 1065 O O . SER A 1 132 ? 4.700 15.980 -13.678 1.00 95.19 132 SER A O 1
ATOM 1067 N N . ILE A 1 133 ? 4.534 16.086 -11.442 1.00 94.94 133 ILE A N 1
ATOM 1068 C CA . ILE A 1 133 ? 5.962 16.356 -11.206 1.00 94.94 133 ILE A CA 1
ATOM 1069 C C . ILE A 1 133 ? 6.818 15.197 -11.724 1.00 94.94 133 ILE A C 1
ATOM 1071 O O . ILE A 1 133 ? 7.795 15.431 -12.430 1.00 94.94 133 ILE A O 1
ATOM 1075 N N . ILE A 1 134 ? 6.426 13.956 -11.430 1.00 91.31 134 ILE A N 1
ATOM 1076 C CA . ILE A 1 134 ? 7.129 12.757 -11.903 1.00 91.31 134 ILE A CA 1
ATOM 1077 C C . ILE A 1 134 ? 7.089 12.671 -13.431 1.00 91.31 134 ILE A C 1
ATOM 1079 O O . ILE A 1 134 ? 8.118 12.442 -14.063 1.00 91.31 134 ILE A O 1
ATOM 1083 N N . CYS A 1 135 ? 5.928 12.910 -14.044 1.00 92.19 135 CYS A N 1
ATOM 1084 C CA . CYS A 1 135 ? 5.803 12.942 -15.498 1.00 92.19 135 CYS A CA 1
ATOM 1085 C C . CYS A 1 135 ? 6.703 14.022 -16.103 1.00 92.19 135 CYS A C 1
ATOM 1087 O O . CYS A 1 135 ? 7.459 13.723 -17.019 1.00 92.19 135 CYS A O 1
ATOM 1089 N N . LEU A 1 136 ? 6.681 15.248 -15.572 1.00 94.31 136 LEU A N 1
ATOM 1090 C CA . LEU A 1 136 ? 7.546 16.337 -16.034 1.00 94.31 136 LEU A CA 1
ATOM 1091 C C . LEU A 1 136 ? 9.027 15.973 -15.910 1.00 94.31 136 LEU A C 1
ATOM 1093 O O . LEU A 1 136 ? 9.788 16.214 -16.845 1.00 94.31 136 LEU A O 1
ATOM 1097 N N . GLN A 1 137 ? 9.424 15.343 -14.803 1.00 91.62 137 GLN A N 1
ATOM 1098 C CA . GLN A 1 137 ? 10.788 14.866 -14.610 1.00 91.62 137 GLN A CA 1
ATOM 1099 C C . GLN A 1 137 ? 11.181 13.858 -15.699 1.00 91.62 137 GLN A C 1
ATOM 1101 O O . GLN A 1 137 ? 12.196 14.053 -16.363 1.00 91.62 137 GLN A O 1
ATOM 1106 N N . TYR A 1 138 ? 10.379 12.823 -15.949 1.00 86.75 138 TYR A N 1
ATOM 1107 C CA . TYR A 1 138 ? 10.710 11.826 -16.973 1.00 86.75 138 TYR A CA 1
ATOM 1108 C C . TYR A 1 138 ? 10.641 12.372 -18.405 1.00 86.75 138 TYR A C 1
ATOM 1110 O O . TYR A 1 138 ? 11.512 12.054 -19.217 1.00 86.75 138 TYR A O 1
ATOM 1118 N N . VAL A 1 139 ? 9.665 13.234 -18.712 1.00 91.56 139 VAL A N 1
ATOM 1119 C CA . VAL A 1 139 ? 9.585 13.926 -20.008 1.00 91.56 139 VAL A CA 1
ATOM 1120 C C . VAL A 1 139 ? 10.827 14.785 -20.231 1.00 91.56 139 VAL A C 1
ATOM 1122 O O . VAL A 1 139 ? 11.361 14.789 -21.335 1.00 91.56 139 VAL A O 1
ATOM 1125 N N . SER A 1 140 ? 11.329 15.466 -19.196 1.00 90.62 140 SER A N 1
ATOM 1126 C CA . SER A 1 140 ? 12.537 16.292 -19.311 1.00 90.62 140 SER A CA 1
ATOM 1127 C C . SER A 1 140 ? 13.810 15.489 -19.610 1.00 90.62 140 SER A C 1
ATOM 1129 O O . SER A 1 140 ? 14.754 16.044 -20.161 1.00 90.62 140 SER A O 1
ATOM 1131 N N . ILE A 1 141 ? 13.831 14.192 -19.281 1.00 86.88 141 ILE A N 1
ATOM 1132 C CA . ILE A 1 141 ? 14.988 13.312 -19.488 1.00 86.88 141 ILE A CA 1
ATOM 1133 C C . ILE A 1 141 ? 14.973 12.696 -20.893 1.00 86.88 141 ILE A C 1
ATOM 1135 O O . ILE A 1 141 ? 15.997 12.696 -21.568 1.00 86.88 141 ILE A O 1
ATOM 1139 N N . ALA A 1 142 ? 13.833 12.147 -21.326 1.00 83.88 142 ALA A N 1
ATOM 1140 C CA . ALA A 1 142 ? 13.763 11.299 -22.525 1.00 83.88 142 ALA A CA 1
ATOM 1141 C C . ALA A 1 142 ? 12.650 11.680 -23.523 1.00 83.88 142 ALA A C 1
ATOM 1143 O O . ALA A 1 142 ? 12.462 10.994 -24.527 1.00 83.88 142 ALA A O 1
ATOM 1144 N N . GLY A 1 143 ? 11.906 12.758 -23.266 1.00 89.12 143 GLY A N 1
ATOM 1145 C CA . GLY A 1 143 ? 10.754 13.170 -24.068 1.00 89.12 143 GLY A CA 1
ATOM 1146 C C . GLY A 1 143 ? 9.460 12.417 -23.731 1.00 89.12 143 GLY A C 1
ATOM 1147 O O . GLY A 1 143 ? 9.450 11.396 -23.038 1.00 89.12 143 GLY A O 1
ATOM 1148 N N . SER A 1 144 ? 8.331 12.936 -24.224 1.00 91.31 144 SER A N 1
ATOM 1149 C CA . SER A 1 144 ? 6.994 12.374 -23.976 1.00 91.31 144 SER A CA 1
ATOM 1150 C C . SER A 1 144 ? 6.798 10.992 -24.587 1.00 91.31 144 SER A C 1
ATOM 1152 O O . SER A 1 144 ? 6.193 10.129 -23.955 1.00 91.31 144 SER A O 1
ATOM 1154 N N . ASP A 1 145 ? 7.340 10.760 -25.781 1.00 90.75 145 ASP A N 1
ATOM 1155 C CA . ASP A 1 145 ? 7.135 9.509 -26.514 1.00 90.75 145 ASP A CA 1
ATOM 1156 C C . ASP A 1 145 ? 7.784 8.327 -25.790 1.00 90.75 145 ASP A C 1
ATOM 1158 O O . ASP A 1 145 ? 7.176 7.264 -25.651 1.00 90.75 145 ASP A O 1
ATOM 1162 N N . ALA A 1 146 ? 8.990 8.526 -25.249 1.00 82.88 146 ALA A N 1
ATOM 1163 C CA . ALA A 1 146 ? 9.679 7.518 -24.451 1.00 82.88 146 ALA A CA 1
ATOM 1164 C C . ALA A 1 146 ? 8.927 7.212 -23.145 1.00 82.88 146 ALA A C 1
ATOM 1166 O O . ALA A 1 146 ? 8.803 6.046 -22.756 1.00 82.88 146 ALA A O 1
ATOM 1167 N N . LEU A 1 147 ? 8.376 8.237 -22.484 1.00 84.44 147 LEU A N 1
ATOM 1168 C CA . LEU A 1 147 ? 7.581 8.055 -21.270 1.00 84.44 147 LEU A CA 1
ATOM 1169 C C . LEU A 1 147 ? 6.293 7.270 -21.555 1.00 84.44 147 LEU A C 1
ATOM 1171 O O . LEU A 1 147 ? 6.030 6.267 -20.898 1.00 84.44 147 LEU A O 1
ATOM 1175 N N . ILE A 1 148 ? 5.511 7.687 -22.552 1.00 88.62 148 ILE A N 1
ATOM 1176 C CA . ILE A 1 148 ? 4.247 7.027 -22.907 1.00 88.62 148 ILE A CA 1
ATOM 1177 C C . ILE A 1 148 ? 4.505 5.581 -23.328 1.00 88.62 148 ILE A C 1
ATOM 1179 O O . ILE A 1 148 ? 3.818 4.672 -22.863 1.00 88.62 148 ILE A O 1
ATOM 1183 N N . ARG A 1 149 ? 5.528 5.348 -24.157 1.00 85.50 149 ARG A N 1
ATOM 1184 C CA . ARG A 1 149 ? 5.897 4.001 -24.596 1.00 85.50 149 ARG A CA 1
ATOM 1185 C C . ARG A 1 149 ? 6.326 3.117 -23.426 1.00 85.50 149 ARG A C 1
ATOM 1187 O O . ARG A 1 149 ? 5.877 1.980 -23.348 1.00 85.50 149 ARG A O 1
ATOM 1194 N N . SER A 1 150 ? 7.161 3.616 -22.514 1.00 80.94 150 SER A N 1
ATOM 1195 C CA . SER A 1 150 ? 7.628 2.831 -21.360 1.00 80.94 150 SER A CA 1
ATOM 1196 C C . SER A 1 150 ? 6.515 2.534 -20.352 1.00 80.94 150 SER A C 1
ATOM 1198 O O . SER A 1 150 ? 6.430 1.409 -19.862 1.00 80.94 150 SER A O 1
ATOM 1200 N N . LEU A 1 151 ? 5.622 3.494 -20.086 1.00 84.94 151 LEU A N 1
ATOM 1201 C CA . LEU A 1 151 ? 4.423 3.268 -19.274 1.00 84.94 151 LEU A CA 1
ATOM 1202 C C . LEU A 1 151 ? 3.485 2.255 -19.932 1.00 84.94 151 LEU A C 1
ATOM 1204 O O . LEU A 1 151 ? 2.996 1.355 -19.254 1.00 84.94 151 LEU A O 1
ATOM 1208 N N . GLY A 1 152 ? 3.269 2.381 -21.244 1.00 85.12 152 GLY A N 1
ATOM 1209 C CA . GLY A 1 152 ? 2.444 1.463 -22.023 1.00 85.12 152 GLY A CA 1
ATOM 1210 C C . GLY A 1 152 ? 2.976 0.035 -21.968 1.00 85.12 152 GLY A C 1
ATOM 1211 O O . GLY A 1 152 ? 2.240 -0.863 -21.578 1.00 85.12 152 GLY A O 1
ATOM 1212 N N . ILE A 1 153 ? 4.263 -0.164 -22.270 1.00 81.31 153 ILE A N 1
ATOM 1213 C CA . ILE A 1 153 ? 4.921 -1.478 -22.204 1.00 81.31 153 ILE A CA 1
ATOM 1214 C C . ILE A 1 153 ? 4.788 -2.079 -20.801 1.00 81.31 153 ILE A C 1
ATOM 1216 O O . ILE A 1 153 ? 4.245 -3.168 -20.660 1.00 81.31 153 ILE A O 1
ATOM 1220 N N . ARG A 1 154 ? 5.160 -1.337 -19.748 1.00 82.38 154 ARG A N 1
ATOM 1221 C CA . ARG A 1 154 ? 5.072 -1.842 -18.367 1.00 82.38 154 ARG A CA 1
ATOM 1222 C C . ARG A 1 154 ? 3.648 -2.180 -17.941 1.00 82.38 154 ARG A C 1
ATOM 1224 O O . ARG A 1 154 ? 3.444 -3.111 -17.166 1.00 82.38 154 ARG A O 1
ATOM 1231 N N . TYR A 1 155 ? 2.659 -1.411 -18.394 1.00 84.12 155 TYR A N 1
ATOM 1232 C CA . TYR A 1 155 ? 1.261 -1.705 -18.100 1.00 84.12 155 TYR A CA 1
ATOM 1233 C C . TYR A 1 155 ? 0.787 -2.968 -18.826 1.00 84.12 155 TYR A C 1
ATOM 1235 O O . TYR A 1 155 ? 0.136 -3.811 -18.208 1.00 84.12 155 TYR A O 1
ATOM 1243 N N . LEU A 1 156 ? 1.145 -3.139 -20.102 1.00 84.44 156 LEU A N 1
ATOM 1244 C CA . LEU A 1 156 ? 0.851 -4.356 -20.863 1.00 84.44 156 LEU A CA 1
ATOM 1245 C C . LEU A 1 156 ? 1.474 -5.589 -20.190 1.00 84.44 156 LEU A C 1
ATOM 1247 O O . LEU A 1 156 ? 0.754 -6.548 -19.911 1.00 84.44 156 LEU A O 1
ATOM 1251 N N . GLU A 1 157 ? 2.754 -5.499 -19.823 1.00 79.81 157 GLU A N 1
ATOM 1252 C CA . GLU A 1 157 ? 3.522 -6.574 -19.183 1.00 79.81 157 GLU A CA 1
ATOM 1253 C C . GLU A 1 157 ? 2.931 -7.008 -17.840 1.00 79.81 157 GLU A C 1
ATOM 1255 O O . GLU A 1 157 ? 2.808 -8.201 -17.567 1.00 79.81 157 GLU A O 1
ATOM 1260 N N . ARG A 1 158 ? 2.545 -6.044 -16.993 1.00 82.25 158 ARG A N 1
ATOM 1261 C CA . ARG A 1 158 ? 2.178 -6.305 -15.589 1.00 82.25 158 ARG A CA 1
ATOM 1262 C C . ARG A 1 158 ? 0.690 -6.525 -15.354 1.00 82.25 158 ARG A C 1
ATOM 1264 O O . ARG A 1 158 ? 0.325 -7.116 -14.337 1.00 82.25 158 ARG A O 1
ATOM 1271 N N . SER A 1 159 ? -0.174 -6.018 -16.231 1.00 85.50 159 SER A N 1
ATOM 1272 C CA . SER A 1 159 ? -1.624 -6.030 -16.001 1.00 85.50 159 SER A CA 1
ATOM 1273 C C . SER A 1 159 ? -2.263 -7.394 -16.255 1.00 85.50 159 SER A C 1
ATOM 1275 O O . SER A 1 159 ? -3.194 -7.760 -15.546 1.00 85.50 159 SER A O 1
ATOM 1277 N N . GLY A 1 160 ? -1.762 -8.169 -17.222 1.00 83.50 160 GLY A N 1
ATOM 1278 C CA . GLY A 1 160 ? -2.325 -9.481 -17.560 1.00 83.50 160 GLY A CA 1
ATOM 1279 C C . GLY A 1 160 ? -3.566 -9.450 -18.461 1.00 83.50 160 GLY A C 1
ATOM 1280 O O . GLY A 1 160 ? -4.102 -10.510 -18.770 1.00 83.50 160 GLY A O 1
ATOM 1281 N N . PHE A 1 161 ? -4.047 -8.275 -18.891 1.00 87.12 161 PHE A N 1
ATOM 1282 C CA . PHE A 1 161 ? -5.320 -8.145 -19.629 1.00 87.12 161 PHE A CA 1
ATOM 1283 C C . PHE A 1 161 ? -5.199 -8.153 -21.157 1.00 87.12 161 PHE A C 1
ATOM 1285 O O . PHE A 1 161 ? -6.218 -8.190 -21.842 1.00 87.12 161 PHE A O 1
ATOM 1292 N N . PHE A 1 162 ? -3.983 -8.111 -21.701 1.00 83.19 162 PHE A N 1
ATOM 1293 C CA . PHE A 1 162 ? -3.758 -7.939 -23.142 1.00 83.19 162 PHE A CA 1
ATOM 1294 C C . PHE A 1 162 ? -3.316 -9.231 -23.852 1.00 83.19 162 PHE A C 1
ATOM 1296 O O . PHE A 1 162 ? -3.093 -9.216 -25.059 1.00 83.19 162 PHE A O 1
ATOM 1303 N N . GLY A 1 163 ? -3.270 -10.354 -23.127 1.00 77.50 163 GLY A N 1
ATOM 1304 C CA . GLY A 1 163 ? -2.906 -11.682 -23.632 1.00 77.50 163 GLY A CA 1
ATOM 1305 C C . GLY A 1 163 ? -1.428 -12.029 -23.432 1.00 77.50 163 GLY A C 1
ATOM 1306 O O . GLY A 1 163 ? -0.576 -11.140 -23.392 1.00 77.50 163 GLY A O 1
ATOM 1307 N N . GLY A 1 164 ? -1.134 -13.330 -23.340 1.00 78.00 164 GLY A N 1
ATOM 1308 C CA . GLY A 1 164 ? 0.162 -13.878 -22.925 1.00 78.00 164 GLY A CA 1
ATOM 1309 C C . GLY A 1 164 ? 1.375 -13.327 -23.678 1.00 78.00 164 GLY A C 1
ATOM 1310 O O . GLY A 1 164 ? 2.426 -13.089 -23.095 1.00 78.00 164 GLY A O 1
ATOM 1311 N N . GLN A 1 165 ? 1.219 -13.032 -24.969 1.00 79.12 165 GLN A N 1
ATOM 1312 C CA . GLN A 1 165 ? 2.290 -12.492 -25.817 1.00 79.12 165 GLN A CA 1
ATOM 1313 C C . GLN A 1 165 ? 2.816 -11.109 -25.389 1.00 79.12 165 GLN A C 1
ATOM 1315 O O . GLN A 1 165 ? 3.897 -10.715 -25.818 1.00 79.12 165 GLN A O 1
ATOM 1320 N N . TYR A 1 166 ? 2.056 -10.364 -24.580 1.00 75.00 166 TYR A N 1
ATOM 1321 C CA . TYR A 1 166 ? 2.438 -9.037 -24.087 1.00 75.00 166 TYR A CA 1
ATOM 1322 C C . TYR A 1 166 ? 2.703 -9.005 -22.582 1.00 75.00 166 TYR A C 1
ATOM 1324 O O . TYR A 1 166 ? 3.035 -7.946 -22.060 1.00 75.00 166 TYR A O 1
ATOM 1332 N N . THR A 1 167 ? 2.516 -10.127 -21.885 1.00 71.75 167 THR A N 1
ATOM 1333 C CA . THR A 1 167 ? 2.673 -10.237 -20.430 1.00 71.75 167 THR A CA 1
ATOM 1334 C C . THR A 1 167 ? 4.006 -10.868 -20.076 1.00 71.75 167 THR A C 1
ATOM 1336 O O . THR A 1 167 ? 4.490 -11.731 -20.811 1.00 71.75 167 THR A O 1
ATOM 1339 N N . ASP A 1 168 ? 4.551 -10.507 -18.918 1.00 62.88 168 ASP A N 1
ATOM 1340 C CA . ASP A 1 168 ? 5.770 -11.136 -18.420 1.00 62.88 168 ASP A CA 1
ATOM 1341 C C . ASP A 1 168 ? 5.551 -12.655 -18.245 1.00 62.88 168 ASP A C 1
ATOM 1343 O O . ASP A 1 168 ? 4.578 -13.095 -17.628 1.00 62.88 168 ASP A O 1
ATOM 1347 N N . MET A 1 169 ? 6.412 -13.461 -18.873 1.00 69.19 169 MET A N 1
ATOM 1348 C CA . MET A 1 169 ? 6.357 -14.934 -18.892 1.00 69.19 169 MET A CA 1
ATOM 1349 C C . MET A 1 169 ? 5.060 -15.584 -19.429 1.00 69.19 169 MET A C 1
ATOM 1351 O O . MET A 1 169 ? 4.872 -16.787 -19.263 1.00 69.19 169 MET A O 1
ATOM 1355 N N . GLY A 1 170 ? 4.175 -14.845 -20.109 1.00 75.19 170 GLY A N 1
ATOM 1356 C CA . GLY A 1 170 ? 2.954 -15.420 -20.698 1.00 75.19 170 GLY A CA 1
ATOM 1357 C C . GLY A 1 170 ? 1.762 -15.580 -19.743 1.00 75.19 170 GLY A C 1
ATOM 1358 O O . GLY A 1 170 ? 0.782 -16.249 -20.089 1.00 75.19 170 GLY A O 1
ATOM 1359 N N . TYR A 1 171 ? 1.822 -14.979 -18.552 1.00 79.12 171 TYR A N 1
ATOM 1360 C CA . TYR A 1 171 ? 0.747 -15.055 -17.562 1.00 79.12 171 TYR A CA 1
ATOM 1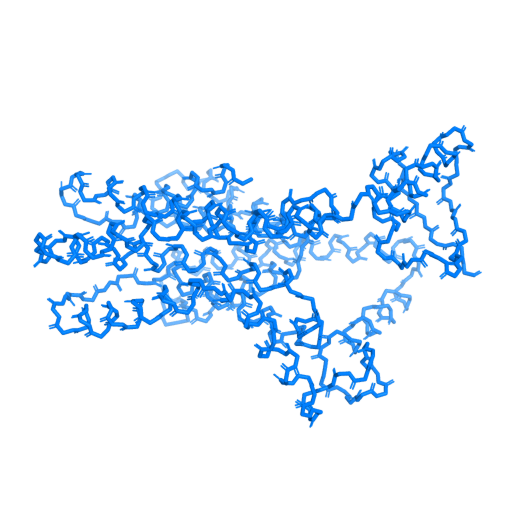361 C C . TYR A 1 171 ? -0.309 -13.965 -17.772 1.00 79.12 171 TYR A C 1
ATOM 1363 O O . TYR A 1 171 ? -0.171 -12.830 -17.307 1.00 79.12 171 TYR A O 1
ATOM 1371 N N . ASP A 1 172 ? -1.401 -14.330 -18.442 1.00 86.06 172 ASP A N 1
ATOM 1372 C CA . ASP A 1 172 ? -2.584 -13.488 -18.642 1.00 86.06 172 ASP A CA 1
ATOM 1373 C C . ASP A 1 172 ? -3.812 -13.995 -17.856 1.00 86.06 172 ASP A C 1
ATOM 1375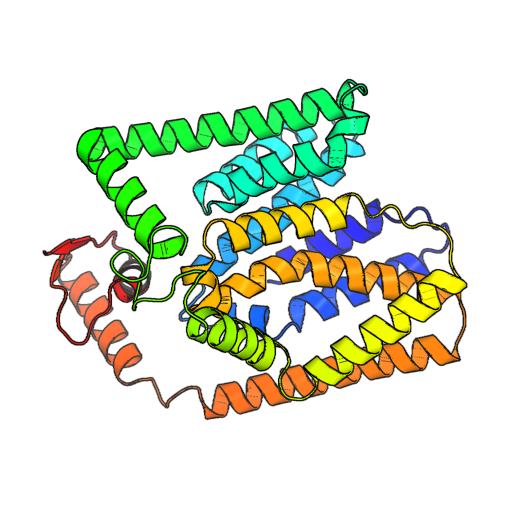 O O . ASP A 1 172 ? -3.798 -15.079 -17.274 1.00 86.06 172 ASP A O 1
ATOM 1379 N N . VAL A 1 173 ? -4.887 -13.201 -17.810 1.00 85.38 173 VAL A N 1
ATOM 1380 C CA . VAL A 1 173 ? -6.114 -13.511 -17.037 1.00 85.38 173 VAL A CA 1
ATOM 1381 C C . VAL A 1 173 ? -6.868 -14.735 -17.579 1.00 85.38 173 VAL A C 1
ATOM 1383 O O . VAL A 1 173 ? -7.617 -15.380 -16.842 1.00 85.38 173 VAL A O 1
ATOM 1386 N N . LEU A 1 174 ? -6.707 -15.047 -18.864 1.00 87.25 174 LEU A N 1
ATOM 1387 C CA . LEU A 1 174 ? -7.332 -16.186 -19.533 1.00 87.25 174 LEU A CA 1
ATOM 1388 C C . LEU A 1 174 ? -6.503 -17.468 -19.369 1.00 87.25 174 LEU A C 1
ATOM 1390 O O . LEU A 1 174 ? -7.066 -18.557 -19.472 1.00 87.25 174 LEU A O 1
ATOM 1394 N N . ASN A 1 175 ? -5.203 -17.354 -19.082 1.00 84.38 175 ASN A N 1
ATOM 1395 C CA . ASN A 1 175 ? -4.319 -18.481 -18.817 1.00 84.38 175 ASN A CA 1
ATOM 1396 C C . ASN A 1 175 ? -4.638 -19.116 -17.439 1.00 84.38 175 ASN A C 1
ATOM 1398 O O . ASN A 1 175 ? -4.475 -18.467 -16.400 1.00 84.38 175 ASN A O 1
ATOM 1402 N N . PRO A 1 176 ? -5.064 -20.395 -17.382 1.00 86.88 176 PRO A N 1
ATOM 1403 C CA . PRO A 1 176 ? -5.327 -21.093 -16.122 1.00 86.88 176 PRO A CA 1
ATOM 1404 C C . PRO A 1 176 ? -4.107 -21.179 -15.193 1.00 86.88 176 PRO A C 1
ATOM 1406 O O . PRO A 1 176 ? -4.268 -21.203 -13.972 1.00 86.88 176 PRO A O 1
ATOM 1409 N N . GLU A 1 177 ? -2.895 -21.199 -15.751 1.00 84.75 177 GLU A N 1
ATOM 1410 C CA . GLU A 1 177 ? -1.648 -21.258 -14.986 1.00 84.75 177 GLU A CA 1
ATOM 1411 C C . GLU A 1 177 ? -1.440 -20.000 -14.134 1.00 84.75 177 GLU A C 1
ATOM 1413 O O . GLU A 1 177 ? -1.012 -20.104 -12.988 1.00 84.75 177 GLU A O 1
ATOM 1418 N N . THR A 1 178 ? -1.862 -18.826 -14.617 1.00 82.00 178 THR A N 1
ATOM 1419 C CA . THR A 1 178 ? -1.854 -17.569 -13.848 1.00 82.00 178 THR A CA 1
ATOM 1420 C C . THR A 1 178 ? -2.644 -17.707 -12.546 1.00 82.00 178 THR A C 1
ATOM 1422 O O . THR A 1 178 ? -2.205 -17.274 -11.478 1.00 82.00 178 THR A O 1
ATOM 1425 N N . TRP A 1 179 ? -3.812 -18.351 -12.608 1.00 85.25 179 TRP A N 1
ATOM 1426 C CA . TRP A 1 179 ? -4.658 -18.591 -11.438 1.00 85.25 179 TRP A CA 1
ATOM 1427 C C . TRP A 1 179 ? -4.078 -19.661 -10.520 1.00 85.25 179 TRP A C 1
ATOM 1429 O O . TRP A 1 179 ? -4.164 -19.527 -9.299 1.00 85.25 179 TRP A O 1
ATOM 1439 N N . PHE A 1 180 ? -3.462 -20.697 -11.088 1.00 85.12 180 PHE A N 1
ATOM 1440 C CA . PHE A 1 180 ? -2.736 -21.697 -10.313 1.00 85.12 180 PHE A CA 1
ATOM 1441 C C . PHE A 1 180 ? -1.574 -21.062 -9.541 1.00 85.12 180 PHE A C 1
ATOM 1443 O O . PHE A 1 180 ? -1.485 -21.251 -8.329 1.00 85.12 180 PHE A O 1
ATOM 1450 N N . LEU A 1 181 ? -0.753 -20.240 -10.198 1.00 79.38 181 LEU A N 1
ATOM 1451 C CA . LEU A 1 181 ? 0.332 -19.495 -9.563 1.00 79.38 181 LEU A CA 1
ATOM 1452 C C . LEU A 1 181 ? -0.189 -18.545 -8.496 1.00 79.38 181 LEU A C 1
ATOM 1454 O O . LEU A 1 181 ? 0.358 -18.514 -7.400 1.00 79.38 181 LEU A O 1
ATOM 1458 N N . LEU A 1 182 ? -1.283 -17.829 -8.755 1.00 81.50 182 LEU A N 1
ATOM 1459 C CA . LEU A 1 182 ? -1.907 -16.990 -7.738 1.00 81.50 182 LEU A CA 1
ATOM 1460 C C . LEU A 1 182 ? -2.303 -17.802 -6.496 1.00 81.50 182 LEU A C 1
ATOM 1462 O O . LEU A 1 182 ? -1.996 -17.412 -5.367 1.00 81.50 182 LEU A O 1
ATOM 1466 N N . LEU A 1 183 ? -2.967 -18.943 -6.688 1.00 82.62 183 LEU A N 1
ATOM 1467 C CA . LEU A 1 183 ? -3.321 -19.842 -5.592 1.00 82.62 183 LEU A CA 1
ATOM 1468 C C . LEU A 1 183 ? -2.080 -20.404 -4.901 1.00 82.62 183 LEU A C 1
ATOM 1470 O O . LEU A 1 183 ? -2.099 -20.558 -3.684 1.00 82.62 183 LEU A O 1
ATOM 1474 N N . GLN A 1 184 ? -1.001 -20.653 -5.640 1.00 79.00 184 GLN A N 1
ATOM 1475 C CA . GLN A 1 184 ? 0.281 -21.070 -5.093 1.00 79.00 184 GLN A CA 1
ATOM 1476 C C . GLN A 1 184 ? 0.929 -19.955 -4.267 1.00 79.00 184 GLN A C 1
ATOM 1478 O O . GLN A 1 184 ? 1.443 -20.239 -3.192 1.00 79.00 184 GLN A O 1
ATOM 1483 N N . GLN A 1 185 ? 0.853 -18.687 -4.683 1.00 73.44 185 GLN A N 1
ATOM 1484 C CA . GLN A 1 185 ? 1.329 -17.570 -3.866 1.00 73.44 185 GLN A CA 1
ATOM 1485 C C . GLN A 1 185 ? 0.507 -17.442 -2.590 1.00 73.44 185 GLN A C 1
ATOM 1487 O O . GLN A 1 185 ? 1.075 -17.337 -1.508 1.00 73.44 185 GLN A O 1
ATOM 1492 N N . ILE A 1 186 ? -0.822 -17.531 -2.686 1.00 74.38 186 ILE A N 1
ATOM 1493 C CA . ILE A 1 186 ? -1.704 -17.558 -1.515 1.00 74.38 186 ILE A CA 1
ATOM 1494 C C . ILE A 1 186 ? -1.363 -18.757 -0.618 1.00 74.38 186 ILE A C 1
ATOM 1496 O O . ILE A 1 186 ? -1.277 -18.601 0.596 1.00 74.38 186 ILE A O 1
ATOM 1500 N N . HIS A 1 187 ? -1.128 -19.938 -1.190 1.00 74.81 187 HIS A N 1
ATOM 1501 C CA . HIS A 1 187 ? -0.683 -21.116 -0.453 1.00 74.81 187 HIS A CA 1
ATOM 1502 C C . HIS A 1 187 ? 0.642 -20.842 0.250 1.00 74.81 187 HIS A C 1
ATOM 1504 O O . HIS A 1 187 ? 0.708 -21.041 1.448 1.00 74.81 187 HIS A O 1
ATOM 1510 N N . ASN A 1 188 ? 1.643 -20.281 -0.423 1.00 68.06 188 ASN A N 1
ATOM 1511 C CA . ASN A 1 188 ? 2.927 -19.928 0.181 1.00 68.06 188 ASN A CA 1
ATOM 1512 C C . ASN A 1 188 ? 2.773 -18.907 1.326 1.00 68.06 188 ASN A C 1
ATOM 1514 O O . ASN A 1 188 ? 3.516 -18.975 2.303 1.00 68.06 188 ASN A O 1
ATOM 1518 N N . VAL A 1 189 ? 1.792 -17.991 1.247 1.00 62.84 189 VAL A N 1
ATOM 1519 C CA . VAL A 1 189 ? 1.446 -17.069 2.353 1.00 62.84 189 VAL A CA 1
ATOM 1520 C C . VAL A 1 189 ? 0.832 -17.843 3.524 1.00 62.84 189 VAL A C 1
ATOM 1522 O O . VAL A 1 189 ? 1.045 -17.502 4.688 1.00 62.84 189 VAL A O 1
ATOM 1525 N N . MET A 1 190 ? 0.018 -18.853 3.214 1.00 62.31 190 MET A N 1
ATOM 1526 C CA . MET A 1 190 ? -0.808 -19.585 4.173 1.00 62.31 190 MET A CA 1
ATOM 1527 C C . MET A 1 190 ? -0.209 -20.912 4.660 1.00 62.31 190 MET A C 1
ATOM 1529 O O . MET A 1 190 ? -0.767 -21.509 5.585 1.00 62.31 190 MET A O 1
ATOM 1533 N N . ASP A 1 191 ? 0.889 -21.385 4.075 1.00 59.72 191 ASP A N 1
ATOM 1534 C CA . ASP A 1 191 ? 1.436 -22.716 4.321 1.00 59.72 191 ASP A CA 1
ATOM 1535 C C . ASP A 1 191 ? 1.879 -22.882 5.785 1.00 59.72 191 ASP A C 1
ATOM 1537 O O . ASP A 1 191 ? 2.193 -21.932 6.514 1.00 59.72 191 ASP A O 1
ATOM 1541 N N . GLY A 1 192 ? 1.806 -24.118 6.270 1.00 61.16 192 GLY A N 1
ATOM 1542 C CA . GLY A 1 192 ? 1.902 -24.435 7.685 1.00 61.16 192 GLY A CA 1
ATOM 1543 C C . GLY A 1 192 ? 0.665 -23.961 8.450 1.00 61.16 192 GLY A C 1
ATOM 1544 O O . GLY A 1 192 ? -0.442 -24.455 8.247 1.00 61.16 192 GLY A O 1
ATOM 1545 N N . THR A 1 193 ? 0.832 -23.038 9.397 1.00 50.72 193 THR A N 1
ATOM 1546 C CA . THR A 1 193 ? -0.293 -22.638 10.267 1.00 50.72 193 THR A CA 1
ATOM 1547 C C . THR A 1 193 ? -1.157 -21.513 9.696 1.00 50.72 193 THR A C 1
ATOM 1549 O O . THR A 1 193 ? -2.186 -21.199 10.292 1.00 50.72 193 THR A O 1
ATOM 1552 N N . GLY A 1 194 ? -0.790 -20.902 8.564 1.00 55.81 194 GLY A N 1
ATOM 1553 C CA . GLY A 1 194 ? -1.581 -19.817 7.974 1.00 55.81 194 GLY A CA 1
ATOM 1554 C C . GLY A 1 194 ? -3.001 -20.263 7.606 1.00 55.81 194 GLY A C 1
ATOM 1555 O O . GLY A 1 194 ? -3.954 -19.518 7.825 1.00 55.81 194 GLY A O 1
ATOM 1556 N N . TYR A 1 195 ? -3.178 -21.525 7.203 1.00 63.91 195 TYR A N 1
ATOM 1557 C CA . TYR A 1 195 ? -4.491 -22.155 7.037 1.00 63.91 195 TYR A CA 1
ATOM 1558 C C . TYR A 1 195 ? -5.288 -22.264 8.340 1.00 63.91 195 TYR A C 1
ATOM 1560 O O . TYR A 1 195 ? -6.495 -22.023 8.345 1.00 63.91 195 TYR A O 1
ATOM 1568 N N . ILE A 1 196 ? -4.628 -22.581 9.458 1.00 56.06 196 ILE A N 1
ATOM 1569 C CA . ILE A 1 196 ? -5.261 -22.637 10.786 1.00 56.06 196 ILE A CA 1
ATOM 1570 C C . ILE A 1 196 ? -5.713 -21.232 11.196 1.00 56.06 196 ILE A C 1
ATOM 1572 O O . ILE A 1 196 ? -6.823 -21.059 11.697 1.00 56.06 196 ILE A O 1
ATOM 1576 N N . VAL A 1 197 ? -4.895 -20.213 10.925 1.00 57.03 197 VAL A N 1
ATOM 1577 C CA . VAL A 1 197 ? -5.230 -18.804 11.170 1.00 57.03 197 VAL A CA 1
ATOM 1578 C C . VAL A 1 197 ? -6.406 -18.357 10.307 1.00 57.03 197 VAL A C 1
ATOM 1580 O O . VAL A 1 197 ? -7.328 -17.738 10.835 1.00 57.03 197 VAL A O 1
ATOM 1583 N N . LEU A 1 198 ? -6.425 -18.702 9.015 1.00 64.12 198 LEU A N 1
ATOM 1584 C CA . LEU A 1 198 ? -7.542 -18.392 8.123 1.00 64.12 198 LEU A CA 1
ATOM 1585 C C . LEU A 1 198 ? -8.831 -19.080 8.592 1.00 64.12 198 LEU A C 1
ATOM 1587 O O . LEU A 1 198 ? -9.869 -18.429 8.701 1.00 64.12 198 LEU A O 1
ATOM 1591 N N . ALA A 1 199 ? -8.771 -20.373 8.918 1.00 61.81 199 ALA A N 1
ATOM 1592 C CA . ALA A 1 199 ? -9.919 -21.125 9.417 1.00 61.81 199 ALA A CA 1
ATOM 1593 C C . ALA A 1 199 ? -10.465 -20.516 10.718 1.00 61.81 199 ALA A C 1
ATOM 1595 O O . ALA A 1 199 ? -11.670 -20.295 10.850 1.00 61.81 199 ALA A O 1
ATOM 1596 N N . LEU A 1 200 ? -9.584 -20.158 11.655 1.00 59.31 200 LEU A N 1
ATOM 1597 C CA . LEU A 1 200 ? -9.964 -19.489 12.898 1.00 59.31 200 LEU A CA 1
ATOM 1598 C C . LEU A 1 200 ? -10.509 -18.080 12.651 1.00 59.31 200 LEU A C 1
ATOM 1600 O O . LEU A 1 200 ? -11.479 -17.700 13.300 1.00 59.31 200 LEU A O 1
ATOM 1604 N N . PHE A 1 201 ? -9.957 -17.326 11.699 1.00 62.09 201 PHE A N 1
ATOM 1605 C CA . PHE A 1 201 ? -10.475 -16.020 11.289 1.00 62.09 201 PHE A CA 1
ATOM 1606 C C . PHE A 1 201 ? -11.896 -16.133 10.723 1.00 62.09 201 PHE A C 1
ATOM 1608 O O . PHE A 1 201 ? -12.763 -15.348 11.105 1.00 62.09 201 PHE A O 1
ATOM 1615 N N . VAL A 1 202 ? -12.171 -17.143 9.889 1.00 66.50 202 VAL A N 1
ATOM 1616 C CA . VAL A 1 202 ? -13.514 -17.424 9.354 1.00 66.50 202 VAL A CA 1
ATOM 1617 C C . VAL A 1 202 ? -14.483 -17.814 10.473 1.00 66.50 202 VAL A C 1
ATOM 1619 O O . VAL A 1 202 ? -15.572 -17.245 10.558 1.00 66.50 202 VAL A O 1
ATOM 1622 N N . VAL A 1 203 ? -14.092 -18.717 11.377 1.00 61.06 203 VAL A N 1
ATOM 1623 C CA . VAL A 1 203 ? -14.912 -19.102 12.544 1.00 61.06 203 VAL A CA 1
ATOM 1624 C C . VAL A 1 203 ? -15.203 -17.889 13.430 1.00 61.06 203 VAL A C 1
ATOM 1626 O O . VAL A 1 203 ? -16.349 -17.663 13.825 1.00 61.06 203 VAL A O 1
ATOM 1629 N N . CYS A 1 204 ? -14.189 -17.065 13.689 1.00 58.81 204 CYS A N 1
ATOM 1630 C CA . CYS A 1 204 ? -14.310 -15.827 14.447 1.00 58.81 204 CYS A CA 1
ATOM 1631 C C . CYS A 1 204 ? -15.240 -14.826 13.748 1.00 58.81 204 CYS A C 1
ATOM 1633 O O . CYS A 1 204 ? -16.088 -14.238 14.412 1.00 58.81 204 CYS A O 1
ATOM 1635 N N . LEU A 1 205 ? -15.148 -14.662 12.424 1.00 61.50 205 LEU A N 1
ATOM 1636 C CA . LEU A 1 205 ? -16.045 -13.809 11.639 1.00 61.50 205 LEU A CA 1
ATOM 1637 C C . LEU A 1 205 ? -17.499 -14.277 11.726 1.00 61.50 205 LEU A C 1
ATOM 1639 O O . LEU A 1 205 ? -18.390 -13.460 11.956 1.00 61.50 205 LEU A O 1
ATOM 1643 N N . VAL A 1 206 ? -17.748 -15.580 11.569 1.00 65.88 206 VAL A N 1
ATOM 1644 C CA . VAL A 1 206 ? -19.097 -16.164 11.643 1.00 65.88 206 VAL A CA 1
ATOM 1645 C C . VAL A 1 206 ? -19.683 -16.006 13.049 1.00 65.88 206 VAL A C 1
ATOM 1647 O O . VAL A 1 206 ? -20.844 -15.615 13.186 1.00 65.88 206 VAL A O 1
ATOM 1650 N N . ALA A 1 207 ? -18.884 -16.242 14.093 1.00 61.81 207 ALA A N 1
ATOM 1651 C CA . ALA A 1 207 ? -19.296 -16.051 15.482 1.00 61.81 207 ALA A CA 1
ATOM 1652 C C . ALA A 1 207 ? -19.557 -14.568 15.809 1.00 61.81 207 ALA A C 1
ATOM 1654 O O . ALA A 1 207 ? -20.611 -14.221 16.344 1.00 61.81 207 ALA A O 1
ATOM 1655 N N . ALA A 1 208 ? -18.651 -13.670 15.414 1.00 57.81 208 ALA A N 1
ATOM 1656 C CA . ALA A 1 208 ? -18.761 -12.231 15.655 1.00 57.81 208 ALA A CA 1
ATOM 1657 C C . ALA A 1 208 ? -19.929 -11.577 14.898 1.00 57.81 208 ALA A C 1
ATOM 1659 O O . ALA A 1 208 ? -20.454 -10.552 15.341 1.00 57.81 208 ALA A O 1
ATOM 1660 N N . ARG A 1 209 ? -20.360 -12.161 13.769 1.00 60.66 209 ARG A N 1
ATOM 1661 C CA . ARG A 1 209 ? -21.539 -11.707 13.015 1.00 60.66 209 ARG A CA 1
ATOM 1662 C C . ARG A 1 209 ? -22.849 -11.986 13.754 1.00 60.66 209 ARG A C 1
ATOM 1664 O O . ARG A 1 209 ? -23.801 -11.237 13.572 1.00 60.66 209 ARG A O 1
ATOM 1671 N N . LYS A 1 210 ? -22.893 -13.039 14.578 1.00 56.91 210 LYS A N 1
ATOM 1672 C CA . LYS A 1 210 ? -24.076 -13.414 15.371 1.00 56.91 210 LYS A CA 1
ATOM 1673 C C . LYS A 1 210 ? -24.162 -12.686 16.712 1.00 56.91 210 LYS A C 1
ATOM 1675 O O . LYS A 1 210 ? -25.260 -12.509 17.220 1.00 56.91 210 LYS A O 1
ATOM 1680 N N . ILE A 1 211 ? -23.026 -12.296 17.289 1.00 56.41 211 ILE A N 1
ATOM 1681 C CA . ILE A 1 211 ? -22.960 -11.861 18.694 1.00 56.41 211 ILE A CA 1
ATOM 1682 C C . ILE A 1 211 ? -22.833 -10.337 18.830 1.00 56.41 211 ILE A C 1
ATOM 1684 O O . ILE A 1 211 ? -23.183 -9.786 19.870 1.00 56.41 211 ILE A O 1
ATOM 1688 N N . CYS A 1 212 ? -22.348 -9.624 17.810 1.00 54.38 212 CYS A N 1
ATOM 1689 C CA . CYS A 1 212 ? -21.771 -8.308 18.060 1.00 54.38 212 CYS A CA 1
ATOM 1690 C C . CYS A 1 212 ? -22.288 -7.190 17.122 1.00 54.38 212 CYS A C 1
ATOM 1692 O O . CYS A 1 212 ? -22.454 -7.395 15.919 1.00 54.38 212 CYS A O 1
ATOM 1694 N N . THR A 1 213 ? -22.429 -5.969 17.656 1.00 52.44 213 THR A N 1
ATOM 1695 C CA . THR A 1 213 ? -22.903 -4.732 16.987 1.00 52.44 213 THR A CA 1
ATOM 1696 C C . THR A 1 213 ? -22.072 -4.316 15.759 1.00 52.44 213 THR A C 1
ATOM 1698 O O . THR A 1 213 ? -20.912 -4.709 15.638 1.00 52.44 213 THR A O 1
ATOM 1701 N N . PRO A 1 214 ? -22.619 -3.556 14.791 1.00 55.97 214 PRO A N 1
ATOM 1702 C CA . PRO A 1 214 ? -21.886 -3.173 13.579 1.00 55.97 214 PRO A CA 1
ATOM 1703 C C . PRO A 1 214 ? -20.613 -2.364 13.897 1.00 55.97 214 PRO A C 1
ATOM 1705 O O . PRO A 1 214 ? -20.663 -1.385 14.633 1.00 55.97 214 PRO A O 1
ATOM 1708 N N . VAL A 1 215 ? -19.478 -2.781 13.322 1.00 54.16 215 VAL A N 1
ATOM 1709 C CA . VAL A 1 215 ? -18.172 -2.105 13.451 1.00 54.16 215 VAL A CA 1
ATOM 1710 C C . VAL A 1 215 ? -18.051 -1.041 12.360 1.00 54.16 215 VAL A C 1
ATOM 1712 O O . VAL A 1 215 ? -18.391 -1.309 11.202 1.00 54.16 215 VAL A O 1
ATOM 1715 N N . ASP A 1 216 ? -17.540 0.147 12.698 1.00 63.97 216 ASP A N 1
ATOM 1716 C CA . ASP A 1 216 ? -17.114 1.120 11.688 1.00 63.97 216 ASP A CA 1
ATOM 1717 C C . ASP A 1 216 ? -15.851 0.596 10.996 1.00 63.97 216 ASP A C 1
ATOM 1719 O O . ASP A 1 216 ? -14.739 0.691 11.506 1.00 63.97 216 ASP A O 1
ATOM 1723 N N . LEU A 1 217 ? -16.057 -0.024 9.835 1.00 70.44 217 LEU A N 1
ATOM 1724 C CA . LEU A 1 217 ? -15.003 -0.624 9.021 1.00 70.44 217 LEU A CA 1
ATOM 1725 C C . LEU A 1 217 ? -14.464 0.343 7.957 1.00 70.44 217 LEU A C 1
ATOM 1727 O O . LEU A 1 217 ? -13.932 -0.108 6.944 1.00 70.44 217 LEU A O 1
ATOM 1731 N N . SER A 1 218 ? -14.677 1.655 8.093 1.00 79.88 218 SER A N 1
ATOM 1732 C CA . SER A 1 218 ? -14.303 2.621 7.051 1.00 79.88 218 SER A CA 1
ATOM 1733 C C . SER A 1 218 ? -12.808 2.571 6.719 1.00 79.88 218 SER A C 1
ATOM 1735 O O . SER A 1 218 ? -12.463 2.424 5.549 1.00 79.88 218 SER A O 1
ATOM 1737 N N . VAL A 1 219 ? -11.924 2.573 7.719 1.00 88.19 219 VAL A N 1
ATOM 1738 C CA . VAL A 1 219 ? -10.464 2.524 7.505 1.00 88.19 219 VAL A CA 1
ATOM 1739 C C . VAL A 1 219 ? -10.014 1.176 6.935 1.00 88.19 219 VAL A C 1
ATOM 1741 O O . VAL A 1 219 ? -9.218 1.131 5.999 1.00 88.19 219 VAL A O 1
ATOM 1744 N N . GLN A 1 220 ? -10.579 0.073 7.434 1.00 87.75 220 GLN A N 1
ATOM 1745 C CA . GLN A 1 220 ? -10.324 -1.279 6.931 1.00 87.75 220 GLN A CA 1
ATOM 1746 C C . GLN A 1 220 ? -10.740 -1.402 5.464 1.00 87.75 220 GLN A C 1
ATOM 1748 O O . GLN A 1 220 ? -10.009 -1.980 4.666 1.00 87.75 220 GLN A O 1
ATOM 1753 N N . LYS A 1 221 ? -11.888 -0.826 5.087 1.00 89.38 221 LYS A N 1
ATOM 1754 C CA . LYS A 1 221 ? -12.355 -0.804 3.697 1.00 89.38 221 LYS A 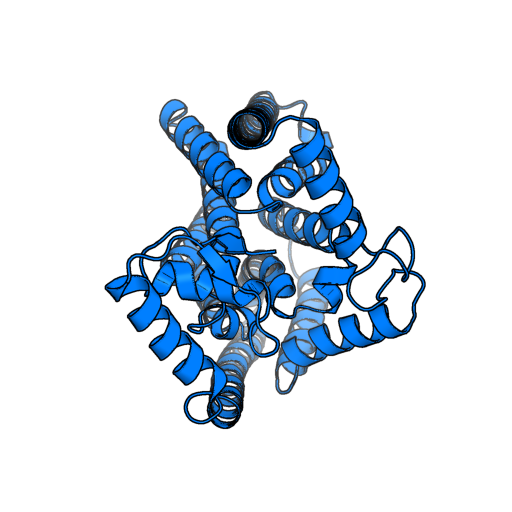CA 1
ATOM 1755 C C . LYS A 1 221 ? -11.409 -0.018 2.799 1.00 89.38 221 LYS A C 1
ATOM 1757 O O . LYS A 1 221 ? -11.164 -0.472 1.691 1.00 89.38 221 LYS A O 1
ATOM 1762 N N . ILE A 1 222 ? -10.870 1.117 3.251 1.00 93.75 222 ILE A N 1
ATOM 1763 C CA . ILE A 1 222 ? -9.896 1.888 2.460 1.00 93.75 222 ILE A CA 1
ATOM 1764 C C . ILE A 1 222 ? -8.636 1.050 2.238 1.00 93.75 222 ILE A C 1
ATOM 1766 O O . ILE A 1 222 ? -8.202 0.911 1.098 1.00 93.75 222 ILE A O 1
ATOM 1770 N N . ALA A 1 223 ? -8.091 0.440 3.297 1.00 92.69 223 ALA A N 1
ATOM 1771 C CA . ALA A 1 223 ? -6.920 -0.430 3.192 1.00 92.69 223 ALA A CA 1
ATOM 1772 C C . ALA A 1 223 ? -7.166 -1.615 2.237 1.00 92.69 223 ALA A C 1
ATOM 1774 O O . ALA A 1 223 ? -6.338 -1.887 1.371 1.00 92.69 223 ALA A O 1
ATOM 1775 N N . PHE A 1 224 ? -8.329 -2.267 2.348 1.00 92.19 224 PHE A N 1
ATOM 1776 C CA . PHE A 1 224 ? -8.731 -3.369 1.474 1.00 92.19 224 PHE A CA 1
ATOM 1777 C C . PHE A 1 224 ? -8.860 -2.938 0.013 1.00 92.19 224 PHE A C 1
ATOM 1779 O O . PHE A 1 224 ? -8.242 -3.544 -0.854 1.00 92.19 224 PHE A O 1
ATOM 1786 N N . TRP A 1 225 ? -9.641 -1.891 -0.266 1.00 94.56 225 TRP A N 1
ATOM 1787 C CA . TRP A 1 225 ? -9.875 -1.434 -1.635 1.00 94.56 225 TRP A CA 1
ATOM 1788 C C . TRP A 1 225 ? -8.607 -0.894 -2.285 1.00 94.56 225 TRP A C 1
ATOM 1790 O O . TRP A 1 225 ? -8.415 -1.117 -3.472 1.00 94.56 225 TRP A O 1
ATOM 1800 N N . THR A 1 226 ? -7.721 -0.249 -1.522 1.00 95.38 226 THR A N 1
ATOM 1801 C CA . THR A 1 226 ? -6.420 0.197 -2.040 1.00 95.38 226 THR A CA 1
ATOM 1802 C C . THR A 1 226 ? -5.599 -1.003 -2.514 1.00 95.38 226 THR A C 1
ATOM 1804 O O . THR A 1 226 ? -5.185 -1.049 -3.669 1.00 95.38 226 THR A O 1
ATOM 1807 N N . ALA A 1 227 ? -5.435 -2.014 -1.654 1.00 91.88 227 ALA A N 1
ATOM 1808 C CA . ALA A 1 227 ? -4.689 -3.224 -1.988 1.00 91.88 227 ALA A CA 1
ATOM 1809 C C . ALA A 1 227 ? -5.342 -4.023 -3.127 1.00 91.88 227 ALA A C 1
ATOM 1811 O O . ALA A 1 227 ? -4.646 -4.489 -4.022 1.00 91.88 227 ALA A O 1
ATOM 1812 N N . LEU A 1 228 ? -6.673 -4.143 -3.131 1.00 91.94 228 LEU A N 1
ATOM 1813 C CA . LEU A 1 228 ? -7.413 -4.879 -4.155 1.00 91.94 228 LEU A CA 1
ATOM 1814 C C . LEU A 1 228 ? -7.337 -4.203 -5.525 1.00 91.94 228 LEU A C 1
ATOM 1816 O O . LEU A 1 228 ? -7.078 -4.875 -6.516 1.00 91.94 228 LEU A O 1
ATOM 1820 N N . LEU A 1 229 ? -7.549 -2.886 -5.596 1.00 94.44 229 LEU A N 1
ATOM 1821 C CA . LEU A 1 229 ? -7.442 -2.148 -6.855 1.00 94.44 229 LEU A CA 1
ATOM 1822 C C . LEU A 1 229 ? -6.017 -2.197 -7.403 1.00 94.44 229 LEU A C 1
ATOM 1824 O O . LEU A 1 229 ? -5.843 -2.348 -8.608 1.00 94.44 229 LEU A O 1
ATOM 1828 N N . PHE A 1 230 ? -5.011 -2.118 -6.527 1.00 91.75 230 PHE A N 1
ATOM 1829 C CA . PHE A 1 230 ? -3.620 -2.321 -6.919 1.00 91.75 230 PHE A CA 1
ATOM 1830 C C . PHE A 1 230 ? -3.416 -3.720 -7.499 1.00 91.75 230 PHE A C 1
ATOM 1832 O O . PHE A 1 230 ? -2.935 -3.857 -8.618 1.00 91.75 230 PHE A O 1
ATOM 1839 N N . PHE A 1 231 ? -3.838 -4.747 -6.764 1.00 88.88 231 PHE A N 1
ATOM 1840 C CA . PHE A 1 231 ? -3.691 -6.140 -7.163 1.00 88.88 231 PHE A CA 1
ATOM 1841 C C . PHE A 1 231 ? -4.342 -6.419 -8.525 1.00 88.88 231 PHE A C 1
ATOM 1843 O O . PHE A 1 231 ? -3.739 -7.063 -9.374 1.00 88.88 231 PHE A O 1
ATOM 1850 N N . VAL A 1 232 ? -5.541 -5.880 -8.767 1.00 89.38 232 VAL A N 1
ATOM 1851 C CA . VAL A 1 232 ? -6.231 -5.997 -10.061 1.00 89.38 232 VAL A CA 1
ATOM 1852 C C . VAL A 1 232 ? -5.494 -5.239 -11.166 1.00 89.38 232 VAL A C 1
ATOM 1854 O O . VAL A 1 232 ? -5.402 -5.743 -12.279 1.00 89.38 232 VAL A O 1
ATOM 1857 N N . ALA A 1 233 ? -4.959 -4.047 -10.888 1.00 88.25 233 ALA A N 1
ATOM 1858 C CA . ALA A 1 233 ? -4.254 -3.245 -11.889 1.00 88.25 233 ALA A CA 1
ATOM 1859 C C . ALA A 1 233 ? -2.952 -3.901 -12.384 1.00 88.25 233 ALA A C 1
ATOM 1861 O O . ALA A 1 233 ? -2.548 -3.661 -13.521 1.00 88.25 233 ALA A O 1
ATOM 1862 N N . VAL A 1 234 ? -2.314 -4.722 -11.546 1.00 87.19 234 VAL A N 1
ATOM 1863 C CA . VAL A 1 234 ? -1.074 -5.448 -11.857 1.00 87.19 234 VAL A CA 1
ATOM 1864 C C . VAL A 1 234 ? -1.221 -6.951 -11.593 1.00 87.19 234 VAL A C 1
ATOM 1866 O O . VAL A 1 234 ? -0.406 -7.549 -10.888 1.00 87.19 234 VAL A O 1
ATOM 1869 N N . LEU A 1 235 ? -2.294 -7.559 -12.113 1.00 84.94 235 LEU A N 1
ATOM 1870 C CA . LEU A 1 235 ? -2.666 -8.943 -11.802 1.00 84.94 235 LEU A CA 1
ATOM 1871 C C . LEU A 1 235 ? -1.564 -9.940 -12.168 1.00 84.94 235 LEU A C 1
ATOM 1873 O O . LEU A 1 235 ? -1.181 -10.731 -11.311 1.00 84.94 235 LEU A O 1
ATOM 1877 N N . SER A 1 236 ? -1.035 -9.865 -13.394 1.00 81.94 236 SER A N 1
ATOM 1878 C CA . SER A 1 236 ? 0.027 -10.766 -13.872 1.00 81.94 236 SER A CA 1
ATOM 1879 C C . SER A 1 236 ? 1.259 -10.702 -12.964 1.00 81.94 236 SER A C 1
ATOM 1881 O O . SER A 1 236 ? 1.712 -11.709 -12.414 1.00 81.94 236 SER A O 1
ATOM 1883 N N . ALA A 1 237 ? 1.723 -9.489 -12.665 1.00 78.31 237 ALA A N 1
ATOM 1884 C CA . ALA A 1 237 ? 2.857 -9.311 -11.767 1.00 78.31 237 ALA A CA 1
ATOM 1885 C C . ALA A 1 237 ? 2.538 -9.774 -10.330 1.00 78.31 237 ALA A C 1
ATOM 1887 O O . ALA A 1 237 ? 3.401 -10.310 -9.638 1.00 78.31 237 ALA A O 1
ATOM 1888 N N . SER A 1 238 ? 1.291 -9.623 -9.876 1.00 79.62 238 SER A N 1
ATOM 1889 C CA . SER A 1 238 ? 0.857 -10.065 -8.543 1.00 79.62 238 SER A CA 1
ATOM 1890 C C . SER A 1 238 ? 0.668 -11.579 -8.421 1.00 79.62 238 SER A C 1
ATOM 1892 O O . SER A 1 238 ? 0.774 -12.101 -7.312 1.00 79.62 238 SER A O 1
ATOM 1894 N N . SER A 1 239 ? 0.417 -12.293 -9.523 1.00 71.06 239 SER A N 1
ATOM 1895 C CA . SER A 1 239 ? 0.422 -13.763 -9.552 1.00 71.06 239 SER A CA 1
ATOM 1896 C C . SER A 1 239 ? 1.833 -14.353 -9.519 1.00 71.06 239 SER A C 1
ATOM 1898 O O . SER A 1 239 ? 2.024 -15.440 -8.979 1.00 71.06 239 SER A O 1
ATOM 1900 N N . ILE A 1 240 ? 2.825 -13.629 -10.042 1.00 70.69 240 ILE A N 1
ATOM 1901 C CA . ILE A 1 240 ? 4.224 -14.078 -10.089 1.00 70.69 240 ILE A CA 1
ATOM 1902 C C . ILE A 1 240 ? 4.946 -13.721 -8.784 1.00 70.69 240 ILE A C 1
ATOM 1904 O O . ILE A 1 240 ? 5.630 -14.551 -8.184 1.00 70.69 240 ILE A O 1
ATOM 1908 N N . HIS A 1 241 ? 4.781 -12.485 -8.308 1.00 70.56 241 HIS A N 1
ATOM 1909 C CA . HIS A 1 241 ? 5.557 -11.961 -7.190 1.00 70.56 241 HIS A CA 1
ATOM 1910 C C . HIS A 1 241 ? 4.791 -12.025 -5.870 1.00 70.56 241 HIS A C 1
ATOM 1912 O O . HIS A 1 241 ? 3.968 -11.165 -5.548 1.00 70.56 241 HIS A O 1
ATOM 1918 N N . TYR A 1 242 ? 5.175 -12.996 -5.039 1.00 69.50 242 TYR A N 1
ATOM 1919 C CA . TYR A 1 242 ? 4.692 -13.185 -3.666 1.00 69.50 242 TYR A CA 1
ATOM 1920 C C . TYR A 1 242 ? 4.600 -11.884 -2.849 1.00 69.50 242 TYR A C 1
ATOM 1922 O O . TYR A 1 242 ? 3.639 -11.666 -2.110 1.00 69.50 242 TYR A O 1
ATOM 1930 N N . ILE A 1 243 ? 5.581 -10.988 -3.001 1.00 73.56 243 ILE A N 1
ATOM 1931 C CA . ILE A 1 243 ? 5.689 -9.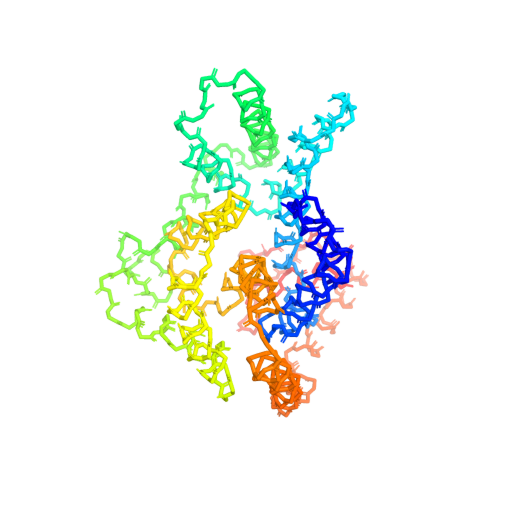751 -2.220 1.00 73.56 243 ILE A CA 1
ATOM 1932 C C . ILE A 1 243 ? 4.525 -8.782 -2.438 1.00 73.56 243 ILE A C 1
ATOM 1934 O O . ILE A 1 243 ? 4.193 -8.005 -1.545 1.00 73.56 243 ILE A O 1
ATOM 1938 N N . TYR A 1 244 ? 3.835 -8.854 -3.576 1.00 78.56 244 TYR A N 1
ATOM 1939 C CA . TYR A 1 244 ? 2.717 -7.956 -3.854 1.00 78.56 244 TYR A CA 1
ATOM 1940 C C . TYR A 1 244 ? 1.484 -8.251 -2.999 1.00 78.56 244 TYR A C 1
ATOM 1942 O O . TYR A 1 244 ? 0.677 -7.350 -2.756 1.00 78.56 244 TYR A O 1
ATOM 1950 N N . THR A 1 245 ? 1.401 -9.456 -2.428 1.00 77.00 245 THR A N 1
ATOM 1951 C CA . THR A 1 245 ? 0.371 -9.815 -1.446 1.00 77.00 245 THR A CA 1
ATOM 1952 C C . THR A 1 245 ? 0.564 -9.104 -0.098 1.00 77.00 245 THR A C 1
ATOM 1954 O O . THR A 1 245 ? -0.412 -8.909 0.632 1.00 77.00 245 THR A O 1
ATOM 1957 N N . ALA A 1 246 ? 1.770 -8.592 0.201 1.00 78.00 246 ALA A N 1
ATOM 1958 C CA . ALA A 1 246 ? 2.073 -7.845 1.432 1.00 78.00 246 ALA A CA 1
ATOM 1959 C C . ALA A 1 246 ? 1.207 -6.586 1.586 1.00 78.00 246 ALA A C 1
ATOM 1961 O O . ALA A 1 246 ? 0.884 -6.162 2.699 1.00 78.00 246 ALA A O 1
ATOM 1962 N N . ARG A 1 247 ? 0.750 -6.022 0.461 1.00 85.69 247 ARG A N 1
ATOM 1963 C CA . ARG A 1 247 ? -0.133 -4.848 0.425 1.00 85.69 247 ARG A CA 1
ATOM 1964 C C . ARG A 1 247 ? -1.472 -5.087 1.133 1.00 85.69 247 ARG A C 1
ATOM 1966 O O . ARG A 1 247 ? -2.077 -4.130 1.608 1.00 85.69 247 ARG A O 1
ATOM 1973 N N . PHE A 1 248 ? -1.906 -6.342 1.293 1.00 84.31 248 PHE A N 1
ATOM 1974 C CA . PHE A 1 248 ? -3.096 -6.693 2.079 1.00 84.31 248 PHE A CA 1
ATOM 1975 C C . PHE A 1 248 ? -2.841 -6.752 3.591 1.00 84.31 248 PHE A C 1
ATOM 1977 O O . PHE A 1 248 ? -3.795 -6.728 4.373 1.00 84.31 248 PHE A O 1
ATOM 1984 N N . THR A 1 249 ? -1.586 -6.787 4.044 1.00 84.19 249 THR A N 1
ATOM 1985 C CA . THR A 1 249 ? -1.261 -6.945 5.465 1.00 84.19 249 THR A CA 1
ATOM 1986 C C . THR A 1 249 ? -1.805 -5.824 6.361 1.00 84.19 249 THR A C 1
ATOM 1988 O O . THR A 1 249 ? -2.335 -6.149 7.425 1.00 84.19 249 THR A O 1
ATOM 1991 N N . PRO A 1 250 ? -1.768 -4.524 5.985 1.00 88.69 250 PRO A N 1
ATOM 1992 C CA . PRO A 1 250 ? -2.424 -3.470 6.763 1.00 88.69 250 PRO A CA 1
ATOM 1993 C C . PRO A 1 250 ? -3.924 -3.722 6.971 1.00 88.69 250 PRO A C 1
ATOM 1995 O O . PRO A 1 250 ? -4.433 -3.533 8.076 1.00 88.69 250 PRO A O 1
ATOM 1998 N N . PHE A 1 251 ? -4.629 -4.200 5.938 1.00 87.88 251 PHE A N 1
ATOM 1999 C CA . PHE A 1 251 ? -6.039 -4.578 6.048 1.00 87.88 251 PHE A CA 1
ATOM 2000 C C . PHE A 1 251 ? -6.229 -5.769 6.993 1.00 87.88 251 PHE A C 1
ATOM 2002 O O . PHE A 1 251 ? -7.031 -5.673 7.922 1.00 87.88 251 PHE A O 1
ATOM 2009 N N . LEU A 1 252 ? -5.476 -6.857 6.796 1.00 81.12 252 LEU A N 1
ATOM 2010 C CA . LEU A 1 252 ? -5.562 -8.061 7.629 1.00 81.12 252 LEU A CA 1
ATOM 2011 C C . LEU A 1 252 ? -5.285 -7.751 9.104 1.00 81.12 252 LEU A C 1
ATOM 2013 O O . LEU A 1 252 ? -6.012 -8.220 9.978 1.00 81.12 252 LEU A O 1
ATOM 2017 N N . ALA A 1 253 ? -4.289 -6.908 9.385 1.00 84.00 253 ALA A N 1
ATOM 2018 C CA . ALA A 1 253 ? -3.956 -6.491 10.739 1.00 84.00 253 ALA A CA 1
ATOM 2019 C C . ALA A 1 253 ? -5.094 -5.679 11.380 1.00 84.00 253 ALA A C 1
ATOM 2021 O O . ALA A 1 253 ? -5.518 -5.999 12.491 1.00 84.00 253 ALA A O 1
ATOM 2022 N N . LEU A 1 254 ? -5.632 -4.661 10.692 1.00 83.62 254 LEU A N 1
ATOM 2023 C CA . LEU A 1 254 ? -6.729 -3.837 11.221 1.00 83.62 254 LEU A CA 1
ATOM 2024 C C . LEU A 1 254 ? -8.033 -4.633 11.387 1.00 83.62 254 LEU A C 1
ATOM 2026 O O . LEU A 1 254 ? -8.750 -4.445 12.371 1.00 83.62 254 LEU A O 1
ATOM 2030 N N . ALA A 1 255 ? -8.354 -5.515 10.437 1.00 78.31 255 ALA A N 1
ATOM 2031 C CA . ALA A 1 255 ? -9.540 -6.364 10.489 1.00 78.31 255 ALA A CA 1
ATOM 2032 C C . ALA A 1 255 ? -9.422 -7.431 11.586 1.00 78.31 255 ALA A C 1
ATOM 2034 O O . ALA A 1 255 ? -10.358 -7.619 12.363 1.00 78.31 255 ALA A O 1
ATOM 2035 N N . GLY A 1 256 ? -8.265 -8.088 11.692 1.00 75.38 256 GLY A N 1
ATOM 2036 C CA . GLY A 1 256 ? -7.986 -9.071 12.734 1.00 75.38 256 GLY A CA 1
ATOM 2037 C C . GLY A 1 256 ? -7.977 -8.455 14.133 1.00 75.38 256 GLY A C 1
ATOM 2038 O O . GLY A 1 256 ? -8.532 -9.045 15.056 1.00 75.38 256 GLY A O 1
ATOM 2039 N N . ALA A 1 257 ? -7.443 -7.242 14.292 1.00 78.56 257 ALA A N 1
ATOM 2040 C CA . ALA A 1 257 ? -7.480 -6.521 15.562 1.00 78.56 257 ALA A CA 1
ATOM 2041 C C . ALA A 1 257 ? -8.900 -6.113 15.969 1.00 78.56 257 ALA A C 1
ATOM 2043 O O . ALA A 1 257 ? -9.282 -6.339 17.114 1.00 78.56 257 ALA A O 1
ATOM 2044 N N . ALA A 1 258 ? -9.699 -5.583 15.036 1.00 75.06 258 ALA A N 1
ATOM 2045 C CA . ALA A 1 258 ? -11.105 -5.265 15.291 1.00 75.06 258 ALA A CA 1
ATOM 2046 C C . ALA A 1 258 ? -11.915 -6.522 15.658 1.00 75.06 258 ALA A C 1
ATOM 2048 O O . ALA A 1 258 ? -12.758 -6.491 16.552 1.00 75.06 258 ALA A O 1
ATOM 2049 N N . LEU A 1 259 ? -11.636 -7.651 15.001 1.00 73.50 259 LEU A N 1
ATOM 2050 C CA . LEU A 1 259 ? -12.261 -8.934 15.312 1.00 73.50 259 LEU A CA 1
ATOM 2051 C C . LEU A 1 259 ? -11.850 -9.448 16.699 1.00 73.50 259 LEU A C 1
ATOM 2053 O O . LEU A 1 259 ? -12.705 -9.870 17.477 1.00 73.50 259 LEU A O 1
ATOM 2057 N N . PHE A 1 260 ? -10.558 -9.377 17.027 1.00 74.06 260 PHE A N 1
ATOM 2058 C CA . PHE A 1 260 ? -10.031 -9.762 18.334 1.00 74.06 260 PHE A CA 1
ATOM 2059 C C . PHE A 1 260 ? -10.637 -8.938 19.465 1.00 74.06 260 PHE A C 1
ATOM 2061 O O . PHE A 1 260 ? -11.068 -9.509 20.467 1.00 74.06 260 PHE A O 1
ATOM 2068 N N . ALA A 1 261 ? -10.692 -7.618 19.283 1.00 71.75 261 ALA A N 1
ATOM 2069 C CA . ALA A 1 261 ? -11.307 -6.679 20.207 1.00 71.75 261 ALA A CA 1
ATOM 2070 C C . ALA A 1 261 ? -12.740 -7.142 20.521 1.00 71.75 261 ALA A C 1
ATOM 2072 O O . ALA A 1 261 ? -13.040 -7.592 21.628 1.00 71.75 261 ALA A O 1
ATOM 2073 N N . LYS A 1 262 ? -13.575 -7.242 19.487 1.00 69.62 262 LYS A N 1
ATOM 2074 C CA . LYS A 1 262 ? -14.988 -7.628 19.587 1.00 69.62 262 LYS A CA 1
ATOM 2075 C C . LYS A 1 262 ? -15.238 -8.991 20.241 1.00 69.62 262 LYS A C 1
ATOM 2077 O O . LYS A 1 262 ? -16.233 -9.203 20.932 1.00 69.62 262 LYS A O 1
ATOM 2082 N N . ILE A 1 263 ? -14.342 -9.944 20.021 1.00 67.06 263 ILE A N 1
ATOM 2083 C CA . ILE A 1 263 ? -14.443 -11.264 20.644 1.00 67.06 263 ILE A CA 1
ATOM 2084 C C . ILE A 1 263 ? -13.979 -11.217 22.102 1.00 67.06 263 ILE A C 1
ATOM 2086 O O . ILE A 1 263 ? -14.569 -11.882 22.957 1.00 67.06 263 ILE A O 1
ATOM 2090 N N . SER A 1 264 ? -12.977 -10.392 22.419 1.00 66.06 264 SER A N 1
ATOM 2091 C CA . SER A 1 264 ? -12.509 -10.207 23.790 1.00 66.06 264 SER A CA 1
ATOM 2092 C C . SER A 1 264 ? -13.562 -9.614 24.720 1.00 66.06 264 SER A C 1
ATOM 2094 O O . SER A 1 264 ? -13.457 -9.844 25.928 1.00 66.06 264 SER A O 1
ATOM 2096 N N . SER A 1 265 ? -14.555 -8.885 24.209 1.00 65.44 265 SER A N 1
ATOM 2097 C CA . SER A 1 265 ? -15.689 -8.411 25.013 1.00 65.44 265 SER A CA 1
ATOM 2098 C C . SER A 1 265 ? -16.777 -9.474 25.223 1.00 65.44 265 SER A C 1
ATOM 2100 O O . SER A 1 265 ? -17.557 -9.354 26.162 1.00 65.44 265 SER A O 1
ATOM 2102 N N . SER A 1 266 ? -16.799 -10.553 24.429 1.00 64.00 266 SER A N 1
ATOM 2103 C CA . SER A 1 266 ? -17.887 -11.547 24.419 1.00 64.00 266 SER A CA 1
ATOM 2104 C C . SER A 1 266 ? -17.664 -12.782 25.326 1.00 64.00 266 SER A C 1
ATOM 2106 O O . SER A 1 266 ? -18.586 -13.575 25.499 1.00 64.00 266 SER A O 1
ATOM 2108 N N . GLY A 1 267 ? -16.480 -12.973 25.941 1.00 61.44 267 GLY A N 1
ATOM 2109 C CA . GLY A 1 267 ? -16.261 -13.993 26.993 1.00 61.44 267 GLY A CA 1
ATOM 2110 C C . GLY A 1 267 ? -14.869 -14.661 27.049 1.00 61.44 267 GLY A C 1
ATOM 2111 O O . GLY A 1 267 ? -14.149 -14.746 26.057 1.00 61.44 267 GLY A O 1
ATOM 2112 N N . ARG A 1 268 ? -14.486 -15.199 28.228 1.00 59.53 268 ARG A N 1
ATOM 2113 C CA . ARG A 1 268 ? -13.124 -15.721 28.538 1.00 59.53 268 ARG A CA 1
ATOM 2114 C C . ARG A 1 268 ? -12.655 -16.916 27.688 1.00 59.53 268 ARG A C 1
ATOM 2116 O O . ARG A 1 268 ? -11.461 -17.027 27.430 1.00 59.53 268 ARG A O 1
ATOM 2123 N N . LYS A 1 269 ? -13.554 -17.810 27.251 1.00 59.25 269 LYS A N 1
ATOM 2124 C CA . LYS A 1 269 ? -13.170 -19.036 26.515 1.00 59.25 269 LYS A CA 1
ATOM 2125 C C . LYS A 1 269 ? -12.707 -18.753 25.080 1.00 59.25 269 LYS A C 1
ATOM 2127 O O . LYS A 1 269 ? -11.797 -19.418 24.603 1.00 59.25 269 LYS A O 1
ATOM 2132 N N . ILE A 1 270 ? -13.273 -17.745 24.413 1.00 56.50 270 ILE A N 1
ATOM 2133 C CA . ILE A 1 270 ? -12.893 -17.398 23.032 1.00 56.50 270 ILE A CA 1
ATOM 2134 C C . ILE A 1 270 ? -11.619 -16.537 23.013 1.00 56.50 270 ILE A C 1
ATOM 2136 O O . ILE A 1 270 ? -10.789 -16.683 22.121 1.00 56.50 270 ILE A O 1
ATOM 2140 N N . VAL A 1 271 ? -11.388 -15.731 24.057 1.00 59.28 271 VAL A N 1
ATOM 2141 C CA . VAL A 1 271 ? -10.099 -15.046 24.275 1.00 59.28 271 VAL A CA 1
ATOM 2142 C C . VAL A 1 271 ? -8.943 -16.038 24.345 1.00 59.28 271 VAL A C 1
ATOM 2144 O O . VAL A 1 271 ? -7.905 -15.786 23.743 1.00 59.28 271 VAL A O 1
ATOM 2147 N N . LEU A 1 272 ? -9.123 -17.173 25.031 1.00 63.09 272 LEU A N 1
ATOM 2148 C CA . LEU A 1 272 ? -8.114 -18.231 25.083 1.00 63.09 272 LEU A CA 1
ATOM 2149 C C . LEU A 1 272 ? -7.838 -18.808 23.688 1.00 63.09 272 LEU A C 1
ATOM 2151 O O . LEU A 1 272 ? -6.680 -18.966 23.328 1.00 63.09 272 LEU A O 1
ATOM 2155 N N . ILE A 1 273 ? -8.875 -19.049 22.880 1.00 61.34 273 ILE A N 1
ATOM 2156 C CA . ILE A 1 273 ? -8.728 -19.558 21.505 1.00 61.34 273 ILE A CA 1
ATOM 2157 C C . ILE A 1 273 ? -7.937 -18.572 20.639 1.00 61.34 273 ILE A C 1
ATOM 2159 O O . ILE A 1 273 ? -7.052 -18.991 19.900 1.00 61.34 273 ILE A O 1
ATOM 2163 N N . ILE A 1 274 ? -8.192 -17.265 20.756 1.00 60.69 274 ILE A N 1
ATOM 2164 C CA . ILE A 1 274 ? -7.441 -16.270 19.979 1.00 60.69 274 ILE A CA 1
ATOM 2165 C C . ILE A 1 274 ? -6.033 -16.055 20.537 1.00 60.69 274 ILE A C 1
ATOM 2167 O O . ILE A 1 274 ? -5.099 -15.897 19.761 1.00 60.69 274 ILE A O 1
ATOM 2171 N N . ALA A 1 275 ? -5.835 -16.088 21.855 1.00 64.12 275 ALA A N 1
ATOM 2172 C CA . ALA A 1 275 ? -4.499 -16.038 22.445 1.00 64.12 275 ALA A CA 1
ATOM 2173 C C . ALA A 1 275 ? -3.654 -17.241 21.998 1.00 64.12 275 ALA A C 1
ATOM 2175 O O . ALA A 1 275 ? -2.500 -17.069 21.612 1.00 64.12 275 ALA A O 1
ATOM 2176 N N . VAL A 1 276 ? -4.254 -18.435 21.958 1.00 63.97 276 VAL A N 1
ATOM 2177 C CA . VAL A 1 276 ? -3.652 -19.639 21.375 1.00 63.97 276 VAL A CA 1
ATOM 2178 C C . VAL A 1 276 ? -3.401 -19.441 19.881 1.00 63.97 276 VAL A C 1
ATOM 2180 O O . VAL A 1 276 ? -2.329 -19.793 19.415 1.00 63.97 276 VAL A O 1
ATOM 2183 N N . ALA A 1 277 ? -4.306 -18.812 19.129 1.00 62.56 277 ALA A N 1
ATOM 2184 C CA . ALA A 1 277 ? -4.093 -18.516 17.710 1.00 62.56 277 ALA A CA 1
ATOM 2185 C C . ALA A 1 277 ? -2.924 -17.547 17.478 1.00 62.56 277 ALA A C 1
ATOM 2187 O O . ALA A 1 277 ? -2.100 -17.773 16.600 1.00 62.56 277 ALA A O 1
ATOM 2188 N N . VAL A 1 278 ? -2.815 -16.488 18.286 1.00 65.81 278 VAL A N 1
ATOM 2189 C CA . VAL A 1 278 ? -1.687 -15.551 18.258 1.00 65.81 278 VAL A CA 1
ATOM 2190 C C . VAL A 1 278 ? -0.397 -16.265 18.632 1.00 65.81 278 VAL A C 1
ATOM 2192 O O . VAL A 1 278 ? 0.608 -16.084 17.954 1.00 65.81 278 VAL A O 1
ATOM 2195 N N . PHE A 1 279 ? -0.414 -17.125 19.647 1.00 67.50 279 PHE A N 1
ATOM 2196 C CA . PHE A 1 279 ? 0.736 -17.952 19.999 1.00 67.50 279 PHE A CA 1
ATOM 2197 C C . PHE A 1 279 ? 1.129 -18.912 18.864 1.00 67.50 279 PHE A C 1
ATOM 2199 O O . PHE A 1 279 ? 2.299 -18.983 18.499 1.00 67.50 279 PHE A O 1
ATOM 2206 N N . LEU A 1 280 ? 0.165 -19.584 18.234 1.00 60.66 280 LEU A N 1
ATOM 2207 C CA . LEU A 1 280 ? 0.402 -20.444 17.073 1.00 60.66 280 LEU A CA 1
ATOM 2208 C C . LEU A 1 280 ? 0.940 -19.646 15.878 1.00 60.66 280 LEU A C 1
ATOM 2210 O O . LEU A 1 280 ? 1.845 -20.130 15.206 1.00 60.66 280 LEU A O 1
ATOM 2214 N N . MET A 1 281 ? 0.482 -18.403 15.671 1.00 63.06 281 MET A N 1
ATOM 2215 C CA . MET A 1 281 ? 1.075 -17.478 14.697 1.00 63.06 281 MET A CA 1
ATOM 2216 C C . MET A 1 281 ? 2.542 -17.183 15.011 1.00 63.06 281 MET A C 1
ATOM 2218 O O . MET A 1 281 ? 3.345 -17.150 14.087 1.00 63.06 281 MET A O 1
ATOM 2222 N N . HIS A 1 282 ? 2.922 -17.018 16.283 1.00 64.62 282 HIS A N 1
ATOM 2223 C CA . HIS A 1 282 ? 4.331 -16.841 16.658 1.00 64.62 282 HIS A CA 1
ATOM 2224 C C . HIS A 1 282 ? 5.148 -18.096 16.357 1.00 64.62 282 HIS A C 1
ATOM 2226 O O . HIS A 1 282 ? 6.198 -17.991 15.735 1.00 64.62 282 HIS A O 1
ATOM 2232 N N . VAL A 1 283 ? 4.662 -19.278 16.753 1.00 64.12 283 VAL A N 1
ATOM 2233 C CA . VAL A 1 283 ? 5.336 -20.563 16.486 1.00 64.12 283 VAL A CA 1
ATOM 2234 C C . VAL A 1 283 ? 5.510 -20.780 14.983 1.00 64.12 283 VAL A C 1
ATOM 2236 O O . VAL A 1 283 ? 6.542 -21.269 14.529 1.00 64.12 283 VAL A O 1
ATOM 2239 N N . ALA A 1 284 ? 4.526 -20.371 14.192 1.00 60.81 284 ALA A N 1
ATOM 2240 C CA . ALA A 1 284 ? 4.559 -20.505 12.750 1.00 60.81 284 ALA A CA 1
ATOM 2241 C C . ALA A 1 284 ? 5.402 -19.466 12.041 1.00 60.81 284 ALA A C 1
ATOM 2243 O O . ALA A 1 284 ? 6.085 -19.821 11.093 1.00 60.81 284 ALA A O 1
ATOM 2244 N N . ALA A 1 285 ? 5.389 -18.216 12.500 1.00 62.00 285 ALA A N 1
ATOM 2245 C CA . ALA A 1 285 ? 6.331 -17.211 12.043 1.00 62.00 285 ALA A CA 1
ATOM 2246 C C . ALA A 1 285 ? 7.757 -17.681 12.348 1.00 62.00 285 ALA A C 1
ATOM 2248 O O . ALA A 1 285 ? 8.608 -17.618 11.475 1.00 62.00 285 ALA A O 1
ATOM 2249 N N . PHE A 1 286 ? 8.003 -18.265 13.526 1.00 64.12 286 PHE A N 1
ATOM 2250 C CA . PHE A 1 286 ? 9.298 -18.854 13.872 1.00 64.12 286 PHE A CA 1
ATOM 2251 C C . PHE A 1 286 ? 9.665 -20.034 12.971 1.00 64.12 286 PHE A C 1
ATOM 2253 O O . PHE A 1 286 ? 10.796 -20.118 12.510 1.00 64.12 286 PHE A O 1
ATOM 2260 N N . ARG A 1 287 ? 8.717 -20.933 12.682 1.00 63.56 287 ARG A N 1
ATOM 2261 C CA . ARG A 1 287 ? 8.941 -22.073 11.783 1.00 63.56 287 ARG A CA 1
ATOM 2262 C C . ARG A 1 287 ? 9.133 -21.629 10.334 1.00 63.56 287 ARG A C 1
ATOM 2264 O O . ARG A 1 287 ? 9.985 -22.185 9.663 1.00 63.56 287 ARG A O 1
ATOM 2271 N N . SER A 1 288 ? 8.384 -20.634 9.872 1.00 55.06 288 SER A N 1
ATOM 2272 C CA . SER A 1 288 ? 8.512 -20.030 8.544 1.00 55.06 288 SER A CA 1
ATOM 2273 C C . SER A 1 288 ? 9.827 -19.270 8.417 1.00 55.06 288 SER A C 1
ATOM 2275 O O . SER A 1 288 ? 10.493 -19.417 7.407 1.00 55.06 288 SER A O 1
ATOM 2277 N N . VAL A 1 289 ? 10.268 -18.557 9.458 1.00 59.69 289 VAL A N 1
ATOM 2278 C CA . VAL A 1 289 ? 11.602 -17.942 9.526 1.00 59.69 289 VAL A CA 1
ATOM 2279 C C . VAL A 1 289 ? 12.693 -19.004 9.574 1.00 59.69 289 VAL A C 1
ATOM 2281 O O . VAL A 1 289 ? 13.693 -18.837 8.898 1.00 59.69 289 VAL A O 1
ATOM 2284 N N . ALA A 1 290 ? 12.520 -20.099 10.314 1.00 60.47 290 ALA A N 1
ATOM 2285 C CA . ALA A 1 290 ? 13.493 -21.189 10.360 1.00 60.47 290 ALA A CA 1
ATOM 2286 C C . ALA A 1 290 ? 13.574 -21.932 9.019 1.00 60.47 290 ALA A C 1
ATOM 2288 O O . ALA A 1 290 ? 14.660 -22.267 8.565 1.00 60.47 290 ALA A O 1
ATOM 2289 N N . GLU A 1 291 ? 12.444 -22.167 8.356 1.00 58.22 291 GLU A N 1
ATOM 2290 C CA . GLU A 1 291 ? 12.399 -22.770 7.024 1.00 58.22 291 GLU A CA 1
ATOM 2291 C C . GLU A 1 291 ? 12.929 -21.805 5.962 1.00 58.22 291 GLU A C 1
ATOM 2293 O O . GLU A 1 291 ? 13.678 -22.212 5.082 1.00 58.22 291 GLU A O 1
ATOM 2298 N N . PHE A 1 292 ? 12.623 -20.513 6.098 1.00 53.16 292 PHE A N 1
ATOM 2299 C CA . PHE A 1 292 ? 13.242 -19.456 5.319 1.00 53.16 292 PHE A CA 1
ATOM 2300 C C . PHE A 1 292 ? 14.743 -19.456 5.553 1.00 53.16 292 PHE A C 1
ATOM 2302 O O . PHE A 1 292 ? 15.443 -19.487 4.573 1.00 53.16 292 PHE A O 1
ATOM 2309 N N . GLN A 1 293 ? 15.251 -19.536 6.784 1.00 54.53 293 GLN A N 1
ATOM 2310 C CA . GLN A 1 293 ? 16.685 -19.604 7.096 1.00 54.53 293 GLN A CA 1
ATOM 2311 C C . GLN A 1 293 ? 17.369 -20.860 6.555 1.00 54.53 293 GLN A C 1
ATOM 2313 O O . GLN A 1 293 ? 18.518 -20.777 6.147 1.00 54.53 293 GLN A O 1
ATOM 2318 N N . LYS A 1 294 ? 16.675 -22.000 6.494 1.00 54.59 294 LYS A N 1
ATOM 2319 C CA . LYS A 1 294 ? 17.170 -23.200 5.798 1.00 54.59 294 LYS A CA 1
ATOM 2320 C C . LYS A 1 294 ? 17.191 -23.038 4.277 1.00 54.59 294 LYS A C 1
ATOM 2322 O O . LYS A 1 294 ? 17.928 -23.746 3.605 1.00 54.59 294 LYS A O 1
ATOM 2327 N N . ARG A 1 295 ? 16.339 -22.154 3.747 1.00 47.53 295 ARG A N 1
ATOM 2328 C CA . ARG A 1 295 ? 16.254 -21.768 2.333 1.00 47.53 295 ARG A CA 1
ATOM 2329 C C . ARG A 1 295 ? 16.962 -20.449 2.026 1.00 47.53 295 ARG A C 1
ATOM 2331 O O . ARG A 1 295 ? 16.965 -20.072 0.862 1.00 47.53 295 ARG A O 1
ATOM 2338 N N . ILE A 1 296 ? 17.520 -19.749 3.025 1.00 45.97 296 ILE A N 1
ATOM 2339 C CA . ILE A 1 296 ? 18.495 -18.681 2.842 1.00 45.97 296 ILE A CA 1
ATOM 2340 C C . ILE A 1 296 ? 19.668 -19.480 2.316 1.00 45.97 296 ILE A C 1
ATOM 2342 O O . ILE A 1 296 ? 20.264 -20.233 3.091 1.00 45.97 296 ILE A O 1
ATOM 2346 N N . PRO A 1 297 ? 19.933 -19.417 1.006 1.00 44.78 297 PRO A N 1
ATOM 2347 C CA . PRO A 1 297 ? 21.080 -20.108 0.469 1.00 44.78 297 PRO A CA 1
ATOM 2348 C C . PRO A 1 297 ? 22.273 -19.549 1.242 1.00 44.78 297 PRO A C 1
ATOM 2350 O O . PRO A 1 297 ? 22.321 -18.337 1.499 1.00 44.78 297 PRO A O 1
ATOM 2353 N N . GLU A 1 298 ? 23.196 -20.411 1.673 1.00 44.44 298 GLU A N 1
ATOM 2354 C CA . GLU A 1 298 ? 24.556 -19.972 1.996 1.00 44.44 298 GLU A CA 1
ATOM 2355 C C . GLU A 1 298 ? 24.931 -18.896 0.988 1.00 44.44 298 GLU A C 1
ATOM 2357 O O . GLU A 1 298 ? 24.850 -19.206 -0.195 1.00 44.44 298 GLU A O 1
ATOM 2362 N N . THR A 1 299 ? 25.187 -17.658 1.454 1.00 50.69 299 THR A N 1
ATOM 2363 C CA . THR A 1 299 ? 25.420 -16.446 0.637 1.00 50.69 299 THR A CA 1
ATOM 2364 C C . THR A 1 299 ? 25.184 -16.719 -0.836 1.00 50.69 299 THR A C 1
ATOM 2366 O O . THR A 1 299 ? 26.151 -17.043 -1.522 1.00 50.69 299 THR A O 1
ATOM 2369 N N . ASP A 1 300 ? 23.904 -16.695 -1.241 1.00 60.53 300 ASP A N 1
ATOM 2370 C CA . ASP A 1 300 ? 23.440 -16.998 -2.600 1.00 60.53 300 ASP A CA 1
ATOM 2371 C C . ASP A 1 300 ? 24.541 -16.557 -3.565 1.00 60.53 300 ASP A C 1
ATOM 2373 O O . ASP A 1 300 ? 24.953 -15.397 -3.477 1.00 60.53 300 ASP A O 1
ATOM 2377 N N . GLU A 1 301 ? 25.142 -17.450 -4.363 1.00 70.12 301 GLU A N 1
ATOM 2378 C CA . GLU A 1 301 ? 26.341 -17.106 -5.158 1.00 70.12 301 GLU A CA 1
ATOM 2379 C C . GLU A 1 301 ? 26.122 -15.786 -5.914 1.00 70.12 301 GLU A C 1
ATOM 2381 O O . GLU A 1 301 ? 27.010 -14.938 -6.017 1.00 70.12 301 GLU A O 1
ATOM 2386 N N . LYS A 1 302 ? 24.866 -15.561 -6.310 1.00 74.94 302 LYS A N 1
ATOM 2387 C CA . LYS A 1 302 ? 24.335 -14.311 -6.831 1.00 74.94 302 LYS A CA 1
ATOM 2388 C C . LYS A 1 302 ? 24.488 -13.104 -5.891 1.00 74.94 302 LYS A C 1
ATOM 2390 O O . LYS A 1 302 ? 24.974 -12.068 -6.318 1.00 74.94 302 LYS A O 1
ATOM 2395 N N . GLN A 1 303 ? 24.111 -13.183 -4.619 1.00 74.12 303 GLN A N 1
ATOM 2396 C CA . GLN A 1 303 ? 24.301 -12.120 -3.623 1.00 74.12 303 GLN A CA 1
ATOM 2397 C C . GLN A 1 303 ? 25.785 -11.774 -3.418 1.00 74.12 303 GLN A C 1
ATOM 2399 O O . GLN A 1 303 ? 26.121 -10.591 -3.309 1.00 74.12 303 GLN A O 1
ATOM 2404 N N . ALA A 1 304 ? 26.672 -12.775 -3.379 1.00 81.19 304 ALA A N 1
ATOM 2405 C CA . ALA A 1 304 ? 28.117 -12.553 -3.303 1.00 81.19 304 ALA A CA 1
ATOM 2406 C C . ALA A 1 304 ? 28.644 -11.860 -4.573 1.00 81.19 304 ALA A C 1
ATOM 2408 O O . ALA A 1 304 ? 29.361 -10.862 -4.474 1.00 81.19 304 ALA A O 1
ATOM 2409 N N . GLN A 1 305 ? 28.204 -12.313 -5.751 1.00 83.88 305 GLN A N 1
ATOM 2410 C CA . GLN A 1 305 ? 28.498 -11.678 -7.040 1.00 83.88 305 GLN A CA 1
ATOM 2411 C C . GLN A 1 305 ? 27.985 -10.234 -7.100 1.00 83.88 305 GLN A C 1
ATOM 2413 O O . GLN A 1 305 ? 28.724 -9.341 -7.503 1.00 83.88 305 GLN A O 1
ATOM 2418 N N . LEU A 1 306 ? 26.760 -9.969 -6.638 1.00 85.50 306 LEU A N 1
ATOM 2419 C CA . LEU A 1 306 ? 26.175 -8.628 -6.600 1.00 85.50 306 LEU A CA 1
ATOM 2420 C C . LEU A 1 306 ? 26.912 -7.708 -5.621 1.00 85.50 306 LEU A C 1
ATOM 2422 O O . LEU A 1 306 ? 27.089 -6.529 -5.909 1.00 85.50 306 LEU A O 1
ATOM 2426 N N . ASN A 1 307 ? 27.370 -8.219 -4.476 1.00 87.19 307 ASN A N 1
ATOM 2427 C CA . ASN A 1 307 ? 28.184 -7.439 -3.541 1.00 87.19 307 ASN A CA 1
ATOM 2428 C C . ASN A 1 307 ? 29.550 -7.083 -4.138 1.00 87.19 307 ASN A C 1
ATOM 2430 O O . ASN A 1 307 ? 29.967 -5.928 -4.044 1.00 87.19 307 ASN A O 1
ATOM 2434 N N . ALA A 1 308 ? 30.212 -8.045 -4.787 1.00 87.56 308 ALA A N 1
ATOM 2435 C CA . ALA A 1 308 ? 31.473 -7.813 -5.485 1.00 87.56 308 ALA A CA 1
ATOM 2436 C C . ALA A 1 308 ? 31.296 -6.813 -6.641 1.00 87.56 308 ALA A C 1
ATOM 2438 O O . ALA A 1 308 ? 32.043 -5.842 -6.743 1.00 87.56 308 ALA A O 1
ATOM 2439 N N . ALA A 1 309 ? 30.253 -6.984 -7.457 1.00 87.94 309 ALA A N 1
ATOM 2440 C CA . ALA A 1 309 ? 29.915 -6.063 -8.536 1.00 87.94 309 ALA A CA 1
ATOM 2441 C C . ALA A 1 309 ? 29.612 -4.653 -8.008 1.00 87.94 309 ALA A C 1
ATOM 2443 O O . ALA A 1 309 ? 30.140 -3.679 -8.535 1.00 87.94 309 ALA A O 1
ATOM 2444 N N . ALA A 1 310 ? 28.831 -4.519 -6.930 1.00 88.44 310 ALA A N 1
ATOM 2445 C CA . ALA A 1 310 ? 28.539 -3.223 -6.317 1.00 88.44 310 ALA A CA 1
ATOM 2446 C C . ALA A 1 310 ? 29.803 -2.514 -5.810 1.00 88.44 310 ALA A C 1
ATOM 2448 O O . ALA A 1 310 ? 29.898 -1.289 -5.914 1.00 88.44 310 ALA A O 1
ATOM 2449 N N . GLN A 1 311 ? 30.776 -3.264 -5.283 1.00 91.25 311 GLN A N 1
ATOM 2450 C CA . GLN A 1 311 ? 32.064 -2.715 -4.869 1.00 91.25 311 GLN A CA 1
ATOM 2451 C C . GLN A 1 311 ? 32.869 -2.213 -6.075 1.00 91.25 311 GLN A C 1
ATOM 2453 O O . GLN A 1 311 ? 33.301 -1.062 -6.067 1.00 91.25 311 GLN A O 1
ATOM 2458 N N . ILE A 1 312 ? 32.976 -3.015 -7.138 1.00 89.81 312 ILE A N 1
ATOM 2459 C CA . ILE A 1 312 ? 33.653 -2.632 -8.388 1.00 89.81 312 ILE A CA 1
ATOM 2460 C C . ILE A 1 312 ? 33.011 -1.375 -8.991 1.00 89.81 312 ILE A C 1
ATOM 2462 O O . ILE A 1 312 ? 33.708 -0.434 -9.360 1.00 89.81 312 ILE A O 1
ATOM 2466 N N . ILE A 1 313 ? 31.679 -1.323 -9.053 1.00 91.12 313 ILE A N 1
ATOM 2467 C CA . ILE A 1 313 ? 30.917 -0.170 -9.555 1.00 91.12 313 ILE A CA 1
ATOM 2468 C C . ILE A 1 313 ? 31.204 1.084 -8.723 1.00 91.12 313 ILE A C 1
ATOM 2470 O O . ILE A 1 313 ? 31.397 2.172 -9.272 1.00 91.12 313 ILE A O 1
ATOM 2474 N N . ARG A 1 314 ? 31.249 0.939 -7.394 1.00 91.12 314 ARG A N 1
ATOM 2475 C CA . ARG A 1 314 ? 31.533 2.042 -6.473 1.00 91.12 314 ARG A CA 1
ATOM 2476 C C . ARG A 1 314 ? 32.952 2.577 -6.651 1.00 91.12 314 ARG A C 1
ATOM 2478 O O . ARG A 1 314 ? 33.128 3.794 -6.700 1.00 91.12 314 ARG A O 1
ATOM 2485 N N . GLU A 1 315 ? 33.934 1.687 -6.749 1.00 92.44 315 GLU A N 1
ATOM 2486 C CA . GLU A 1 315 ? 35.353 2.025 -6.910 1.00 92.44 315 GLU A CA 1
ATOM 2487 C C . GLU A 1 315 ? 35.626 2.672 -8.274 1.00 92.44 315 GLU A C 1
ATOM 2489 O O . GLU A 1 315 ? 36.232 3.741 -8.338 1.00 92.44 315 GLU A O 1
ATOM 2494 N N . ASN A 1 316 ? 35.084 2.093 -9.348 1.00 89.19 316 ASN A N 1
ATOM 2495 C CA . ASN A 1 316 ? 35.273 2.570 -10.723 1.00 89.19 316 ASN A CA 1
ATOM 2496 C C . ASN A 1 316 ? 34.333 3.709 -11.124 1.00 89.19 316 ASN A C 1
ATOM 2498 O O . ASN A 1 316 ? 34.424 4.229 -12.233 1.00 89.19 316 ASN A O 1
ATOM 2502 N N . LYS A 1 317 ? 33.438 4.117 -10.222 1.00 88.19 317 LYS A N 1
ATOM 2503 C CA . LYS A 1 317 ? 32.477 5.198 -10.432 1.00 88.19 317 LYS A CA 1
ATOM 2504 C C . LYS A 1 317 ? 31.603 5.027 -11.679 1.00 88.19 317 LYS A C 1
ATOM 2506 O O . LYS A 1 317 ? 31.319 6.007 -12.363 1.00 88.19 317 LYS A O 1
ATOM 2511 N N . LEU A 1 318 ? 31.172 3.798 -11.942 1.00 84.88 318 LEU A N 1
ATOM 2512 C CA . LEU A 1 318 ? 30.319 3.486 -13.086 1.00 84.88 318 LEU A CA 1
ATOM 2513 C C . LEU A 1 318 ? 28.895 3.991 -12.832 1.00 84.88 318 LEU A C 1
ATOM 2515 O O . LEU A 1 318 ? 28.355 3.787 -11.746 1.00 84.88 318 LEU A O 1
ATOM 2519 N N . ASP A 1 319 ? 28.292 4.628 -13.833 1.00 84.12 319 ASP A N 1
ATOM 2520 C CA . ASP A 1 319 ? 26.887 5.065 -13.801 1.00 84.12 319 ASP A CA 1
ATOM 2521 C C . ASP A 1 319 ? 25.993 4.190 -14.697 1.00 84.12 319 ASP A C 1
ATOM 2523 O O . ASP A 1 319 ? 24.765 4.282 -14.665 1.00 84.12 319 ASP A O 1
ATOM 2527 N N . SER A 1 320 ? 26.613 3.284 -15.451 1.00 83.25 320 SER A N 1
ATOM 2528 C CA . SER A 1 320 ? 25.957 2.349 -16.349 1.00 83.25 320 SER A CA 1
ATOM 2529 C C . SER A 1 320 ? 26.630 0.976 -16.290 1.00 83.25 320 SER A C 1
ATOM 2531 O O . SER A 1 320 ? 27.837 0.872 -16.059 1.00 83.25 320 SER A O 1
ATOM 2533 N N . ILE A 1 321 ? 25.834 -0.088 -16.409 1.00 83.56 321 ILE A N 1
ATOM 2534 C CA . ILE A 1 321 ? 26.310 -1.478 -16.362 1.00 83.56 321 ILE A CA 1
ATOM 2535 C C . ILE A 1 321 ? 25.616 -2.325 -17.434 1.00 83.56 321 ILE A C 1
ATOM 2537 O O . ILE A 1 321 ? 24.412 -2.164 -17.622 1.00 83.56 321 ILE A O 1
ATOM 2541 N N . PRO A 1 322 ? 26.317 -3.240 -18.125 1.00 80.56 322 PRO A N 1
ATOM 2542 C CA . PRO A 1 322 ? 25.697 -4.115 -19.115 1.00 80.56 322 PRO A CA 1
ATOM 2543 C C . PRO A 1 322 ? 24.828 -5.184 -18.447 1.00 80.56 322 PRO A C 1
ATOM 2545 O O . PRO A 1 322 ? 25.220 -5.789 -17.441 1.00 80.56 322 PRO A O 1
ATOM 2548 N N . LEU A 1 323 ? 23.656 -5.453 -19.029 1.00 75.38 323 LEU A N 1
ATOM 2549 C CA . LEU A 1 323 ? 22.798 -6.558 -18.604 1.00 75.38 323 LEU A CA 1
ATOM 2550 C C . LEU A 1 323 ? 23.416 -7.885 -19.078 1.00 75.38 323 LEU A C 1
ATOM 2552 O O . LEU A 1 323 ? 23.208 -8.335 -20.202 1.00 75.38 323 LEU A O 1
ATOM 2556 N N . THR A 1 324 ? 24.245 -8.488 -18.230 1.00 75.19 324 THR A N 1
ATOM 2557 C CA . THR A 1 324 ? 24.864 -9.797 -18.496 1.00 75.19 324 THR A CA 1
ATOM 2558 C C . THR A 1 324 ? 23.923 -10.933 -18.096 1.00 75.19 324 THR A C 1
ATOM 2560 O O . THR A 1 324 ? 23.074 -10.749 -17.233 1.00 75.19 324 THR A O 1
ATOM 2563 N N . GLY A 1 325 ? 24.079 -12.128 -18.681 1.00 62.00 325 GLY A N 1
ATOM 2564 C CA . GLY A 1 325 ? 23.133 -13.247 -18.509 1.00 62.00 325 GLY A CA 1
ATOM 2565 C C . GLY A 1 325 ? 22.898 -13.733 -17.068 1.00 62.00 325 GLY A C 1
ATOM 2566 O O . GLY A 1 325 ? 21.912 -14.418 -16.819 1.00 62.00 325 GLY A O 1
ATOM 2567 N N . ASN A 1 326 ? 23.760 -13.356 -16.118 1.00 71.31 326 ASN A N 1
ATOM 2568 C CA . ASN A 1 326 ? 23.606 -13.689 -14.697 1.00 71.31 326 ASN A CA 1
ATOM 2569 C C . ASN A 1 326 ? 22.883 -12.590 -13.891 1.00 71.31 326 ASN A C 1
ATOM 2571 O O . ASN A 1 326 ? 22.505 -12.817 -12.739 1.00 71.31 326 ASN A O 1
ATOM 2575 N N . LEU A 1 327 ? 22.705 -11.402 -14.473 1.00 72.38 327 LEU A N 1
ATOM 2576 C CA . LEU A 1 327 ? 22.025 -10.263 -13.867 1.00 72.38 327 LEU A CA 1
ATOM 2577 C C . LEU A 1 327 ? 20.615 -10.142 -14.444 1.00 72.38 327 LEU A C 1
ATOM 2579 O O . LEU A 1 327 ? 20.411 -10.207 -15.653 1.00 72.38 327 LEU A O 1
ATOM 2583 N N . VAL A 1 328 ? 19.635 -9.935 -13.571 1.00 74.56 328 VAL A N 1
ATOM 2584 C CA . VAL A 1 328 ? 18.256 -9.617 -13.966 1.00 74.56 328 VAL A CA 1
ATOM 2585 C C . VAL A 1 328 ? 17.967 -8.148 -13.698 1.00 74.56 328 VAL A C 1
ATOM 2587 O O . VAL A 1 328 ? 18.629 -7.517 -12.874 1.00 74.56 328 VAL A O 1
ATOM 2590 N N . GLU A 1 329 ? 16.942 -7.591 -14.343 1.00 66.81 329 GLU A N 1
ATOM 2591 C CA . GLU A 1 329 ? 16.665 -6.153 -14.261 1.00 66.81 329 GLU A CA 1
ATOM 2592 C C . GLU A 1 329 ? 16.520 -5.625 -12.826 1.00 66.81 329 GLU A C 1
ATOM 2594 O O . GLU A 1 329 ? 16.983 -4.521 -12.539 1.00 66.81 329 GLU A O 1
ATOM 2599 N N . SER A 1 330 ? 15.926 -6.405 -11.913 1.00 65.81 330 SER A N 1
ATOM 2600 C CA . SER A 1 330 ? 15.746 -6.014 -10.508 1.00 65.81 330 SER A CA 1
ATOM 2601 C C . SER A 1 330 ? 17.062 -5.845 -9.745 1.00 65.81 330 SER A C 1
ATOM 2603 O O . SER A 1 330 ? 17.105 -5.110 -8.755 1.00 65.81 330 SER A O 1
ATOM 2605 N N . ASP A 1 331 ? 18.147 -6.474 -10.205 1.00 78.56 331 ASP A N 1
ATOM 2606 C CA . ASP A 1 331 ? 19.449 -6.426 -9.538 1.00 78.56 331 ASP A CA 1
ATOM 2607 C C . ASP A 1 331 ? 20.043 -5.007 -9.550 1.00 78.56 331 ASP A C 1
ATOM 2609 O O . ASP A 1 331 ? 20.783 -4.640 -8.633 1.00 78.56 331 ASP A O 1
ATOM 2613 N N . ILE A 1 332 ? 19.659 -4.158 -10.514 1.00 80.81 332 ILE A N 1
ATOM 2614 C CA . ILE A 1 332 ? 20.148 -2.774 -10.598 1.00 80.81 332 ILE A CA 1
ATOM 2615 C C . ILE A 1 332 ? 19.763 -1.938 -9.387 1.00 80.81 332 ILE A C 1
ATOM 2617 O O . ILE A 1 332 ? 20.512 -1.048 -8.992 1.00 80.81 332 ILE A O 1
ATOM 2621 N N . ILE A 1 333 ? 18.616 -2.232 -8.770 1.00 70.94 333 ILE A N 1
ATOM 2622 C CA . ILE A 1 333 ? 18.134 -1.523 -7.583 1.00 70.94 333 ILE A CA 1
ATOM 2623 C C . ILE A 1 333 ? 19.067 -1.828 -6.411 1.00 70.94 333 ILE A C 1
ATOM 2625 O O . ILE A 1 333 ? 19.499 -0.921 -5.695 1.00 70.94 333 ILE A O 1
ATOM 2629 N N . TYR A 1 334 ? 19.429 -3.103 -6.252 1.00 77.75 334 TYR A N 1
ATOM 2630 C CA . TYR A 1 334 ? 20.355 -3.548 -5.220 1.00 77.75 334 TYR A CA 1
ATOM 2631 C C . TYR A 1 334 ? 21.765 -2.992 -5.445 1.00 77.75 334 TYR A C 1
ATOM 2633 O O . TYR A 1 334 ? 22.365 -2.438 -4.521 1.00 77.75 334 TYR A O 1
ATOM 2641 N N . LEU A 1 335 ? 22.276 -3.089 -6.676 1.00 85.00 335 LEU A N 1
ATOM 2642 C CA . LEU A 1 335 ? 23.586 -2.558 -7.050 1.00 85.00 335 LEU A CA 1
ATOM 2643 C C . LEU A 1 335 ? 23.647 -1.043 -6.851 1.00 85.00 335 LEU A C 1
ATOM 2645 O O . LEU A 1 335 ? 24.618 -0.554 -6.280 1.00 85.00 335 LEU A O 1
ATOM 2649 N N . SER A 1 336 ? 22.599 -0.308 -7.227 1.00 79.38 336 SER A N 1
ATOM 2650 C CA . SER A 1 336 ? 22.495 1.143 -7.017 1.00 79.38 336 SER A CA 1
ATOM 2651 C C . SER A 1 336 ? 22.547 1.496 -5.532 1.00 79.38 336 SER A C 1
ATOM 2653 O O . SER A 1 336 ? 23.329 2.344 -5.101 1.00 79.38 336 SER A O 1
ATOM 2655 N N . TYR A 1 337 ? 21.777 0.774 -4.713 1.00 79.25 337 TYR A N 1
ATOM 2656 C CA . TYR A 1 337 ? 21.763 0.957 -3.265 1.00 79.25 337 TYR A CA 1
ATOM 2657 C C . TYR A 1 337 ? 23.130 0.673 -2.621 1.00 79.25 337 TYR A C 1
ATOM 2659 O O . TYR A 1 337 ? 23.634 1.493 -1.852 1.00 79.25 337 TYR A O 1
ATOM 2667 N N . LYS A 1 338 ? 23.751 -0.473 -2.933 1.00 84.19 338 LYS A N 1
ATOM 2668 C CA . LYS A 1 338 ? 25.029 -0.881 -2.327 1.00 84.19 338 LYS A CA 1
ATOM 2669 C C . LYS A 1 338 ? 26.221 -0.075 -2.825 1.00 84.19 338 LYS A C 1
ATOM 2671 O O . LYS A 1 338 ? 27.112 0.224 -2.031 1.00 84.19 338 LYS A O 1
ATOM 2676 N N . SER A 1 339 ? 26.235 0.292 -4.103 1.00 86.31 339 SER A N 1
ATOM 2677 C CA . SER A 1 339 ? 27.281 1.144 -4.674 1.00 86.31 339 SER A CA 1
ATOM 2678 C C . SER A 1 339 ? 27.094 2.627 -4.337 1.00 86.31 339 SER A C 1
ATOM 2680 O O . SER A 1 339 ? 28.045 3.394 -4.479 1.00 86.31 339 SER A O 1
ATOM 2682 N N . GLN A 1 340 ? 25.910 3.019 -3.841 1.00 84.81 340 GLN A N 1
ATOM 2683 C CA . GLN A 1 340 ? 25.499 4.408 -3.598 1.00 84.81 340 GLN A CA 1
ATOM 2684 C C . GLN A 1 340 ? 25.524 5.261 -4.876 1.00 84.81 340 GLN A C 1
ATOM 2686 O O . GLN A 1 340 ? 25.907 6.432 -4.848 1.00 84.81 340 GLN A O 1
ATOM 2691 N N . ARG A 1 341 ? 25.123 4.664 -6.002 1.00 77.44 341 ARG A N 1
ATOM 2692 C CA . ARG A 1 341 ? 25.059 5.314 -7.317 1.00 77.44 341 ARG A CA 1
ATOM 2693 C C . ARG A 1 341 ? 23.701 5.080 -7.962 1.00 77.44 341 ARG A C 1
ATOM 2695 O O . ARG A 1 341 ? 23.047 4.088 -7.674 1.00 77.44 341 ARG A O 1
ATOM 2702 N N . ASN A 1 342 ? 23.284 5.982 -8.845 1.00 78.12 342 ASN A N 1
ATOM 2703 C CA . ASN A 1 342 ? 22.067 5.811 -9.638 1.00 78.12 342 ASN A CA 1
ATOM 2704 C C . ASN A 1 342 ? 22.433 5.108 -10.944 1.00 78.12 342 ASN A C 1
ATOM 2706 O O . ASN A 1 342 ? 22.803 5.773 -11.907 1.00 78.12 342 ASN A O 1
ATOM 2710 N N . LEU A 1 343 ? 22.382 3.778 -10.948 1.00 79.62 343 LEU A N 1
ATOM 2711 C CA . LEU A 1 343 ? 22.814 2.987 -12.097 1.00 79.62 343 LEU A CA 1
ATOM 2712 C C . LEU A 1 343 ? 21.707 2.862 -13.142 1.00 79.62 343 LEU A C 1
ATOM 2714 O O . LEU A 1 343 ? 20.522 2.781 -12.809 1.00 79.62 343 LEU A O 1
ATOM 2718 N N . VAL A 1 344 ? 22.116 2.769 -14.407 1.00 78.56 344 VAL A N 1
ATOM 2719 C CA . VAL A 1 344 ? 21.240 2.451 -15.543 1.00 78.56 344 VAL A CA 1
ATOM 2720 C C . VAL A 1 344 ? 21.802 1.248 -16.310 1.00 78.56 344 VAL A C 1
ATOM 2722 O O . VAL A 1 344 ? 23.015 1.073 -16.394 1.00 78.56 344 VAL A O 1
ATOM 2725 N N . TRP A 1 345 ? 20.938 0.392 -16.857 1.00 76.00 345 TRP A N 1
ATOM 2726 C CA . TRP A 1 345 ? 21.389 -0.692 -17.731 1.00 76.00 345 TRP A CA 1
ATOM 2727 C C . TRP A 1 345 ? 21.893 -0.125 -19.064 1.00 76.00 345 TRP A C 1
ATOM 2729 O O . TRP A 1 345 ? 21.201 0.677 -19.696 1.00 76.00 345 TRP A O 1
ATOM 2739 N N . GLU A 1 346 ? 23.069 -0.567 -19.502 1.00 77.25 346 GLU A N 1
ATOM 2740 C CA . GLU A 1 346 ? 23.502 -0.446 -20.895 1.00 77.25 346 GLU A CA 1
ATOM 2741 C C . GLU A 1 346 ? 22.767 -1.511 -21.706 1.00 77.25 346 GLU A C 1
ATOM 2743 O O . GLU A 1 346 ? 22.775 -2.691 -21.339 1.00 77.25 346 GLU A O 1
ATOM 2748 N N . LYS A 1 347 ? 22.074 -1.063 -22.754 1.00 57.94 347 LYS A N 1
ATOM 2749 C CA . LYS A 1 347 ? 21.337 -1.929 -23.675 1.00 57.94 347 LYS A CA 1
ATOM 2750 C C . LYS A 1 347 ? 22.241 -2.519 -24.737 1.00 57.94 347 LYS A C 1
ATOM 2752 O O . LYS A 1 347 ? 23.060 -1.745 -25.282 1.00 57.94 347 LYS A O 1
#

Foldseek 3Di:
DQVLLQLLLVLLLLQDPDPDPVLSVQLSVLLSLLQVLQLLNVVCVPPQNVLLCQLLSLLSQLLSLLSCLVPPPPNVVSLVSNLVSLLSNLLSDCLSVQLLVLLCVLCVVVCVPPSSVVSSVSSVCSNVVSVVVVQVVVCVPPHPVVVVVVVVLVQQQFQQDPAQVSHDNGRHPPDVVLVVLQVVLVCLSQPDCNVVLVVLLVVLVVVLVVPHDDRPCSSLSSLVSSLVVRCNSRVSNNSNDSSSCSSCSSSCSSSSSVSLSSVVVVDDPVVVVVVVVSVVSVVVSVVSVVVVVVVPPPCPVLNVVLLVLLVVCLVVVDQEDEPDPSDDPSSQVVSCVSSVHNHDYDD

Radius of gyration: 21.87 Å; chains: 1; bounding box: 59×48×55 Å